Protein AF-C7MPD4-F1 (afdb_monomer)

Nearest PDB structures (foldseek):
  2yy6-assembly2_B  TM=8.654E-01  e=3.516E-14  Aquifex aeolicus VF5
  7ocu-assembly1_B  TM=8.654E-01  e=4.674E-14  Acinetobacter baumannii ATCC 19606 = CIP 70.34 = JCM 6841
  7ocp-assembly1_B  TM=8.510E-01  e=2.498E-14  Acinetobacter baumannii ATCC 19606 = CIP 70.34 = JCM 6841
  7ocn-assembly1_B  TM=8.737E-01  e=7.806E-14  Acinetobacter baumannii ATCC 19606 = CIP 70.34 = JCM 6841
  7oct-assembly1_B  TM=8.672E-01  e=7.373E-14  Acinetobacter baumannii ATCC 19606 = CIP 70.34 = JCM 6841

Radius of gyration: 26.6 Å; Cα contacts (8 Å, |Δi|>4): 431; chains: 1; bounding box: 71×74×89 Å

Sequence (296 aa):
MNSSANEVASLRQSSSLQGILFDLDGTLLDTYDLLQQSFRRATREVLGYVAPMEHFNRTIGRPLDEQMLGYGDEETARALSAAYRSYDHQMRANALKTFDGMEETLEELKCDGWRLGVVTSKRHESAQFCLDLFDMMRFFECLIGADDVVRPKPDPNPIEVGSHLLGLESTQCLYVGDSPYDMQAAAASGARGIAVAWGQHPIETLCEQHPVACCATPADLPRLARSLRDKTFNKNGSTQSAVHMDSAFTAVYNSTA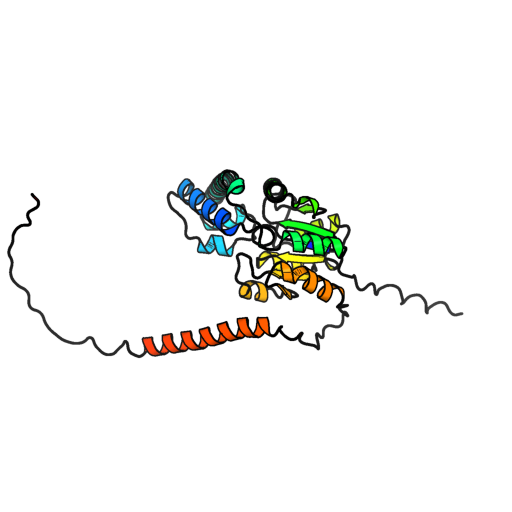SSQAACQTNIRMSNEAGTENSNQAHVKDSTQCDVKAPIR

Mean predicted aligned error: 12.62 Å

Foldseek 3Di:
DPDDPPPPPPPPPLQFAAAEEEEDDQTFKPCPVLQQVLQQQLCCVLVVGRDDCPLVLQCPQAAQLVSLCVPDHSVSSVSSSVSSVVSSVVCLLPRMDGFPCQVVLLVLCVVVNHAYEYQGQAAQVSRVVNCVSVVNCVSHQYYHYNVNDPDHFLALVSLQVRQVSVVHQLCSYEYEYAHCRSLSNSVNSNHQYEHECRGRDHVVSNVVSPGPYYHDGSVCVSVVSVVSSPPSDDPDPDPPDDDPDDVVRCCVVVVVVVVVVVVVVVVVVVVVVPPDDDDDDDDDDDDDDDDDDDDD

Organism: Cryptobacterium curtum (strain ATCC 700683 / DSM 15641 / CCUG 43107 / 12-3) (NCBI:txid469378)

pLDDT: mean 80.24, std 26.93, range [26.02, 98.94]

InterPro domains:
  IPR006439 HAD hydrolase, subfamily IA [PR00413] (17-28)
  IPR006439 HAD hydrolase, subfamily IA [PR00413] (109-122)
  IPR006439 HAD hydrolase, subfamily IA [PR00413] (140-156)
  IPR006439 HAD hydrolase, subfamily IA [TIGR01509] (67-195)
  IPR006439 HAD hydrolase, subfamily IA [TIGR01549] (87-189)
  IPR023198 Phosphoglycolate phosphatase-like, domain 2 [G3DSA:1.10.150.240] (32-94)
  IPR023214 HAD superfamily [G3DSA:3.40.50.1000] (20-211)
  IPR036412 HAD-like superfamily [SSF56784] (15-224)
  IPR041492 Haloacid dehalogenase-like hydrolase [PF13419] (20-196)
  IPR050155 HAD-like hydrolase superfamily [PTHR43434] (13-224)

Structure (mmCIF, N/CA/C/O backbone):
data_AF-C7MPD4-F1
#
_entry.id   AF-C7MPD4-F1
#
loop_
_atom_site.group_PDB
_atom_site.id
_atom_site.type_symbol
_atom_site.label_atom_id
_atom_site.label_alt_id
_atom_site.label_comp_id
_atom_site.label_asym_id
_atom_site.label_entity_id
_atom_site.label_seq_id
_atom_site.pdbx_PDB_ins_code
_atom_site.Cartn_x
_atom_site.Cartn_y
_atom_site.Cartn_z
_atom_site.occupancy
_atom_site.B_iso_or_equiv
_atom_site.auth_seq_id
_atom_site.auth_comp_id
_atom_site.auth_asym_id
_atom_site.auth_atom_id
_atom_site.pdbx_PDB_model_num
ATOM 1 N N . MET A 1 1 ? -13.923 30.968 48.893 1.00 40.78 1 MET A N 1
ATOM 2 C CA . MET A 1 1 ? -12.972 31.171 47.781 1.00 40.78 1 MET A CA 1
ATOM 3 C C . MET A 1 1 ? -12.453 29.802 47.357 1.00 40.78 1 MET A C 1
ATOM 5 O O . MET A 1 1 ? -11.457 29.354 47.894 1.00 40.78 1 MET A O 1
ATOM 9 N N . ASN A 1 2 ? -13.175 29.105 46.475 1.00 35.22 2 ASN A N 1
ATOM 10 C CA . ASN A 1 2 ? -12.746 27.840 45.866 1.00 35.22 2 ASN A CA 1
ATOM 11 C C . ASN A 1 2 ? -12.761 28.068 44.352 1.00 35.22 2 ASN A C 1
ATOM 13 O O . ASN A 1 2 ? -13.821 28.007 43.740 1.00 35.22 2 ASN A O 1
ATOM 17 N N . SER A 1 3 ? -11.615 28.431 43.777 1.00 44.62 3 SER A N 1
ATOM 18 C CA . SER A 1 3 ? -11.483 28.773 42.351 1.00 44.62 3 SER A CA 1
ATOM 19 C C . SER A 1 3 ? -10.144 28.304 41.772 1.00 44.62 3 SER A C 1
ATOM 21 O O . SER A 1 3 ? -9.491 29.033 41.035 1.00 44.62 3 SER A O 1
ATOM 23 N N . SER A 1 4 ? -9.698 27.099 42.120 1.00 45.03 4 SER A N 1
ATOM 24 C CA . SER A 1 4 ? -8.492 26.523 41.499 1.00 45.03 4 SER A CA 1
ATOM 25 C C . SER A 1 4 ? -8.481 24.993 41.413 1.00 45.03 4 SER A C 1
ATOM 27 O O . SER A 1 4 ? -7.506 24.413 40.954 1.00 45.03 4 SER A O 1
ATOM 29 N N . ALA A 1 5 ? -9.575 24.315 41.779 1.00 39.94 5 ALA A N 1
ATOM 30 C CA . ALA A 1 5 ? -9.690 22.857 41.644 1.00 39.94 5 ALA A CA 1
ATOM 31 C C . ALA A 1 5 ? -10.264 22.400 40.284 1.00 39.94 5 ALA A C 1
ATOM 33 O O . ALA A 1 5 ? -10.367 21.202 40.045 1.00 39.94 5 ALA A O 1
ATOM 34 N N . ASN A 1 6 ? -10.622 23.332 39.391 1.00 40.38 6 ASN A N 1
ATOM 35 C CA . ASN A 1 6 ? -11.290 23.036 38.114 1.00 40.38 6 ASN A CA 1
ATOM 36 C C . ASN A 1 6 ? -10.386 23.137 36.871 1.00 40.38 6 ASN A C 1
ATOM 38 O O . ASN A 1 6 ? -10.888 23.046 35.757 1.00 40.38 6 ASN A O 1
ATOM 42 N N . GLU A 1 7 ? -9.069 23.287 37.035 1.00 38.84 7 GLU A N 1
ATOM 43 C CA . GLU A 1 7 ? -8.142 23.512 35.908 1.00 38.84 7 GLU A CA 1
ATOM 44 C C . GLU A 1 7 ? -7.225 22.314 35.588 1.00 38.84 7 GLU A C 1
ATOM 46 O O . GLU A 1 7 ? -6.335 22.415 34.753 1.00 38.84 7 GLU A O 1
ATOM 51 N N . VAL A 1 8 ? -7.450 21.145 36.206 1.00 40.81 8 VAL A N 1
ATOM 52 C CA . VAL A 1 8 ? -6.604 19.941 36.003 1.00 40.81 8 VAL A CA 1
ATOM 53 C C . VAL A 1 8 ? -7.396 18.728 35.481 1.00 40.81 8 VAL A C 1
ATOM 55 O O . VAL A 1 8 ? -6.910 17.601 35.488 1.00 40.81 8 VAL A O 1
ATOM 58 N N . ALA A 1 9 ? -8.618 18.932 34.981 1.00 38.38 9 ALA A N 1
ATOM 59 C CA . ALA A 1 9 ? -9.496 17.847 34.527 1.00 38.38 9 ALA A CA 1
ATOM 60 C C . ALA A 1 9 ? -9.719 17.777 32.998 1.00 38.38 9 ALA A C 1
ATOM 62 O O . ALA A 1 9 ? -10.629 17.073 32.570 1.00 38.38 9 ALA A O 1
ATOM 63 N N . SER A 1 10 ? -8.924 18.463 32.158 1.00 46.00 10 SER A N 1
ATOM 64 C CA . SER A 1 10 ? -9.232 18.590 30.714 1.00 46.00 10 SER A CA 1
ATOM 65 C C . SER A 1 10 ? -8.259 17.966 29.698 1.00 46.00 10 SER A C 1
ATOM 67 O O . SER A 1 10 ? -8.441 18.193 28.508 1.00 46.00 10 SER A O 1
ATOM 69 N N . LEU A 1 11 ? -7.276 17.133 30.069 1.00 42.12 11 LEU A N 1
ATOM 70 C CA . LEU A 1 11 ? -6.337 16.555 29.077 1.00 42.12 11 LEU A CA 1
ATOM 71 C C . LEU A 1 11 ? -6.043 15.061 29.273 1.00 42.12 11 LEU A C 1
ATOM 73 O O . LEU A 1 11 ? -4.895 14.620 29.276 1.00 42.12 11 LEU A O 1
ATOM 77 N N . ARG A 1 12 ? -7.093 14.250 29.414 1.00 42.66 12 ARG A N 1
ATOM 78 C CA . ARG A 1 12 ? -6.990 12.788 29.268 1.00 42.66 12 ARG A CA 1
ATOM 79 C C . ARG A 1 12 ? -8.068 12.247 28.339 1.00 42.66 12 ARG A C 1
ATOM 81 O O . ARG A 1 12 ? -8.814 11.347 28.705 1.00 42.66 12 ARG A O 1
ATOM 88 N N . GLN A 1 13 ? -8.133 12.770 27.117 1.00 44.66 13 GLN A N 1
ATOM 89 C CA . GLN A 1 13 ? -8.657 11.944 26.036 1.00 44.66 13 GLN A CA 1
ATOM 90 C C . GLN A 1 13 ? -7.561 10.936 25.692 1.00 44.66 13 GLN A C 1
ATOM 92 O O . GLN A 1 13 ? -6.595 11.252 25.003 1.00 44.66 13 GLN A O 1
ATOM 97 N N . SER A 1 14 ? -7.671 9.727 26.245 1.00 51.69 14 SER A N 1
ATOM 98 C CA . SER A 1 14 ? -7.090 8.555 25.592 1.00 51.69 14 SER A CA 1
ATOM 99 C C . SER A 1 14 ? -7.724 8.523 24.208 1.00 51.69 14 SER A C 1
ATOM 101 O O . SER A 1 14 ? -8.894 8.164 24.105 1.00 51.69 14 SER A O 1
ATOM 103 N N . SER A 1 15 ? -7.013 8.989 23.183 1.00 61.12 15 SER A N 1
ATOM 104 C CA . SER A 1 15 ? -7.520 9.003 21.818 1.00 61.12 15 SER A CA 1
ATOM 105 C C . SER A 1 15 ? -7.797 7.555 21.411 1.00 61.12 15 SER A C 1
ATOM 107 O O . SER A 1 15 ? -6.887 6.747 21.210 1.00 61.12 15 SER A O 1
ATOM 109 N N . SER A 1 16 ? -9.078 7.179 21.431 1.00 87.12 16 SER A N 1
ATOM 110 C CA . SER A 1 16 ? -9.516 5.847 21.034 1.00 87.12 16 SER A CA 1
ATOM 111 C C . SER A 1 16 ? -9.174 5.654 19.565 1.00 87.12 16 SER A C 1
ATOM 113 O O . SER A 1 16 ? -9.368 6.573 18.769 1.00 87.12 16 SER A O 1
ATOM 115 N N . LEU A 1 17 ? -8.691 4.469 19.203 1.00 96.06 17 LEU A N 1
ATOM 116 C CA . LEU A 1 17 ? -8.494 4.125 17.801 1.00 96.06 17 LEU A CA 1
ATOM 117 C C . LEU A 1 17 ? -9.844 4.140 17.071 1.00 96.06 17 LEU A C 1
ATOM 119 O O . LEU A 1 17 ? -10.818 3.570 17.563 1.00 96.06 17 LEU A O 1
ATOM 123 N N . GLN A 1 18 ? -9.892 4.811 15.924 1.00 97.50 18 GLN A N 1
ATOM 124 C CA . GLN A 1 18 ? -11.111 5.041 15.137 1.00 97.50 18 GLN A CA 1
ATOM 125 C C . GLN A 1 18 ? -10.905 4.807 13.638 1.00 97.50 18 GLN A C 1
ATOM 127 O O . GLN A 1 18 ? -11.873 4.527 12.930 1.00 97.50 18 GLN A O 1
ATOM 132 N N . GLY A 1 19 ? -9.663 4.914 13.158 1.00 98.38 19 GLY A N 1
ATOM 133 C CA . GLY A 1 19 ? -9.315 4.749 11.751 1.00 98.38 19 GLY A CA 1
ATOM 134 C C . GLY A 1 19 ? -8.405 3.553 11.503 1.00 98.38 19 GLY A C 1
ATOM 135 O O . GLY A 1 19 ? -7.613 3.176 12.371 1.00 98.38 19 GLY A O 1
ATOM 136 N N . ILE A 1 20 ? -8.498 2.982 10.306 1.00 98.81 20 ILE A N 1
ATOM 137 C CA . ILE A 1 20 ? -7.522 2.031 9.777 1.00 98.81 20 ILE A CA 1
ATOM 138 C C . ILE A 1 20 ? -7.120 2.494 8.382 1.00 98.81 20 ILE A C 1
ATOM 140 O O . ILE A 1 20 ? -7.956 2.631 7.490 1.00 98.81 20 ILE A O 1
ATOM 144 N N . LEU A 1 21 ? -5.828 2.739 8.209 1.00 98.94 21 LEU A N 1
ATOM 145 C CA . LEU A 1 21 ? -5.221 3.008 6.916 1.00 98.94 21 LEU A CA 1
ATOM 146 C C . LEU A 1 21 ? -4.510 1.745 6.436 1.00 98.94 21 LEU A C 1
ATOM 148 O O . LEU A 1 21 ? -3.815 1.094 7.216 1.00 98.94 21 LEU A O 1
ATOM 152 N N . PHE A 1 22 ? -4.684 1.408 5.167 1.00 98.88 22 PHE A N 1
ATOM 153 C CA . PHE A 1 22 ? -4.119 0.210 4.554 1.00 98.88 22 PHE A CA 1
ATOM 154 C C . PHE A 1 22 ? -3.108 0.578 3.476 1.00 98.88 22 PHE A C 1
ATOM 156 O O . PHE A 1 22 ? -3.356 1.488 2.684 1.00 98.88 22 PHE A O 1
ATOM 163 N N . ASP A 1 23 ? -2.005 -0.161 3.392 1.00 98.62 23 ASP A N 1
ATOM 164 C CA . ASP A 1 23 ? -1.299 -0.291 2.119 1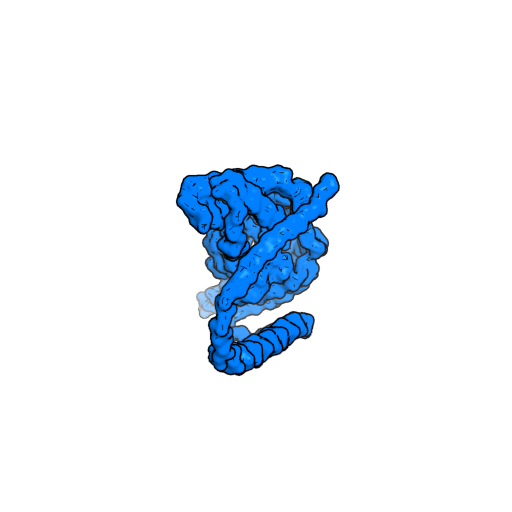.00 98.62 23 ASP A CA 1
ATOM 165 C C . ASP A 1 23 ? -2.127 -1.116 1.107 1.00 98.62 23 ASP A C 1
ATOM 167 O O . ASP A 1 23 ? -3.142 -1.722 1.450 1.00 98.62 23 ASP A O 1
ATOM 171 N N . LEU A 1 24 ? -1.719 -1.113 -0.164 1.00 98.00 24 LEU A N 1
ATOM 172 C CA . LEU A 1 24 ? -2.414 -1.785 -1.257 1.00 98.00 24 LEU A CA 1
ATOM 173 C C . LEU A 1 24 ? -1.712 -3.076 -1.708 1.00 98.00 24 LEU A C 1
ATOM 175 O O . LEU A 1 24 ? -2.294 -4.157 -1.606 1.00 98.00 24 LEU A O 1
ATOM 179 N N . ASP A 1 25 ? -0.498 -2.951 -2.250 1.00 96.88 25 ASP A N 1
ATOM 180 C CA . ASP A 1 25 ? 0.215 -3.994 -2.998 1.00 96.88 25 ASP A CA 1
ATOM 181 C C . ASP A 1 25 ? 0.900 -4.976 -2.028 1.00 96.88 25 ASP A C 1
ATOM 183 O O . ASP A 1 25 ? 1.970 -4.679 -1.516 1.00 96.88 25 ASP A O 1
ATOM 187 N N . GLY A 1 26 ? 0.333 -6.169 -1.824 1.00 96.44 26 GLY A N 1
ATOM 188 C CA . GLY A 1 26 ? 0.800 -7.133 -0.813 1.00 96.44 26 GLY A CA 1
ATOM 189 C C . GLY A 1 26 ? 0.030 -7.063 0.510 1.00 96.44 26 GLY A C 1
ATOM 190 O O . GLY A 1 26 ? 0.213 -7.914 1.375 1.00 96.44 26 GLY A O 1
ATOM 191 N N . THR A 1 27 ? -0.896 -6.108 0.638 1.00 98.06 27 THR A N 1
ATOM 192 C CA . THR A 1 27 ? -1.745 -5.946 1.826 1.00 98.06 27 THR A CA 1
ATOM 193 C C . THR A 1 27 ? -3.217 -6.202 1.514 1.00 98.06 27 THR A C 1
ATOM 195 O O . THR A 1 27 ? -3.788 -7.151 2.048 1.00 98.06 27 THR A O 1
ATOM 198 N N . LEU A 1 28 ? -3.827 -5.395 0.640 1.00 98.12 28 LEU A N 1
ATOM 199 C CA . LEU A 1 28 ? -5.219 -5.564 0.197 1.00 98.12 28 LEU A CA 1
ATOM 200 C C . LEU A 1 28 ? -5.312 -6.465 -1.039 1.00 98.12 28 LEU A C 1
ATOM 202 O O . LEU A 1 28 ? -6.222 -7.287 -1.146 1.00 98.12 28 LEU A O 1
ATOM 206 N N . LEU A 1 29 ? -4.362 -6.310 -1.963 1.00 97.19 29 LEU A N 1
ATOM 207 C CA . LEU A 1 29 ? -4.308 -7.039 -3.225 1.00 97.19 29 LEU A CA 1
ATOM 208 C C . LEU A 1 29 ? -3.051 -7.905 -3.288 1.00 97.19 29 LEU A C 1
ATOM 210 O O . LEU A 1 29 ? -1.950 -7.429 -3.000 1.00 97.19 29 LEU A O 1
ATOM 214 N N . ASP A 1 30 ? -3.205 -9.152 -3.727 1.00 95.62 30 ASP A N 1
ATOM 215 C CA . ASP A 1 30 ? -2.077 -10.007 -4.082 1.00 95.62 30 ASP A CA 1
ATOM 216 C C . ASP A 1 30 ? -1.570 -9.593 -5.464 1.00 95.62 30 ASP A C 1
ATOM 218 O O . ASP A 1 30 ? -2.144 -9.924 -6.510 1.00 95.62 30 ASP A O 1
ATOM 222 N N . THR A 1 31 ? -0.503 -8.795 -5.457 1.00 94.69 31 THR A N 1
ATOM 223 C CA . THR A 1 31 ? 0.100 -8.245 -6.674 1.00 94.69 31 THR A CA 1
ATOM 224 C C . THR A 1 31 ? 1.468 -8.839 -6.980 1.00 94.69 31 THR A C 1
ATOM 226 O O . THR A 1 31 ? 2.075 -8.475 -7.987 1.00 94.69 31 THR A O 1
ATOM 229 N N . TYR A 1 32 ? 1.937 -9.810 -6.190 1.00 91.62 32 TYR A N 1
ATOM 230 C CA . TYR A 1 32 ? 3.305 -10.326 -6.258 1.00 91.62 32 TYR A CA 1
ATOM 231 C C . TYR A 1 32 ? 3.703 -10.771 -7.674 1.00 91.62 32 TYR A C 1
ATOM 233 O O . TYR A 1 32 ? 4.689 -10.289 -8.242 1.00 91.62 32 TYR A O 1
ATOM 241 N N . ASP A 1 33 ? 2.897 -11.632 -8.299 1.00 92.38 33 ASP A N 1
ATOM 242 C CA . ASP A 1 33 ? 3.170 -12.135 -9.648 1.00 92.38 33 ASP A CA 1
ATOM 243 C C . ASP A 1 33 ? 3.144 -11.025 -10.709 1.00 92.38 33 ASP A C 1
ATOM 245 O O . ASP A 1 33 ? 3.975 -11.020 -11.625 1.00 92.38 33 ASP A O 1
ATOM 249 N N . LEU A 1 34 ? 2.228 -10.059 -10.582 1.00 94.94 34 LEU A N 1
ATOM 250 C CA . LEU A 1 34 ? 2.128 -8.912 -11.486 1.00 94.94 34 LEU A CA 1
ATOM 251 C C . LEU A 1 34 ? 3.392 -8.048 -11.416 1.00 94.94 34 LEU A C 1
ATOM 253 O O . LEU A 1 34 ? 3.967 -7.718 -12.461 1.00 94.94 34 LEU A O 1
ATOM 257 N N . LEU A 1 35 ? 3.846 -7.710 -10.204 1.00 94.69 35 LEU A N 1
ATOM 258 C CA . LEU A 1 35 ? 5.026 -6.869 -10.007 1.00 94.69 35 LEU A CA 1
ATOM 259 C C . LEU A 1 35 ? 6.272 -7.553 -10.587 1.00 94.69 35 LEU A C 1
ATOM 261 O O . LEU A 1 35 ? 7.038 -6.937 -11.334 1.00 94.69 35 LEU A O 1
ATOM 265 N N . GLN A 1 36 ? 6.440 -8.848 -10.307 1.00 94.69 36 GLN A N 1
ATOM 266 C CA . GLN A 1 36 ? 7.558 -9.640 -10.809 1.00 94.69 36 GLN A CA 1
ATOM 267 C C . GLN A 1 36 ? 7.569 -9.751 -12.337 1.00 94.69 36 GLN A C 1
ATOM 269 O O . GLN A 1 36 ? 8.619 -9.594 -12.969 1.00 94.69 36 GLN A O 1
ATOM 274 N N . GLN A 1 37 ? 6.421 -10.029 -12.959 1.00 96.69 37 GLN A N 1
ATOM 275 C CA . GLN A 1 37 ? 6.336 -10.140 -14.415 1.00 96.69 37 GLN A CA 1
ATOM 276 C C . GLN A 1 37 ? 6.607 -8.800 -15.100 1.00 96.69 37 GLN A C 1
ATOM 278 O O . GLN A 1 37 ? 7.345 -8.766 -16.089 1.00 96.69 37 GLN A O 1
ATOM 283 N N . SER A 1 38 ? 6.074 -7.706 -14.555 1.00 97.38 38 SER A N 1
ATOM 284 C CA . SER A 1 38 ? 6.289 -6.354 -15.082 1.00 97.38 38 SER A CA 1
ATOM 285 C C . SER A 1 38 ? 7.768 -5.978 -15.024 1.00 97.38 38 SER A C 1
ATOM 287 O O . SER A 1 38 ? 8.336 -5.539 -16.025 1.00 97.38 38 SER A O 1
ATOM 289 N N . PHE A 1 39 ? 8.436 -6.274 -13.905 1.00 97.94 39 PHE A N 1
ATOM 290 C CA . PHE A 1 39 ? 9.874 -6.065 -13.741 1.00 97.94 39 PHE A CA 1
ATOM 291 C C . PHE A 1 39 ? 10.715 -6.881 -14.732 1.00 97.94 39 PHE A C 1
ATOM 293 O O . PHE A 1 39 ? 11.597 -6.342 -15.405 1.00 97.94 39 PHE A O 1
ATOM 300 N N . ARG A 1 40 ? 10.428 -8.181 -14.885 1.00 98.06 40 ARG A N 1
ATOM 301 C CA . ARG A 1 40 ? 11.164 -9.056 -15.819 1.00 98.06 40 ARG A CA 1
ATOM 302 C C . ARG A 1 40 ? 11.014 -8.620 -17.276 1.00 98.06 40 ARG A C 1
ATOM 304 O O . ARG A 1 40 ? 11.939 -8.809 -18.064 1.00 98.06 40 ARG A O 1
ATOM 311 N N . ARG A 1 41 ? 9.849 -8.094 -17.665 1.00 98.44 41 ARG A N 1
ATOM 312 C CA . ARG A 1 41 ? 9.619 -7.582 -19.025 1.00 98.44 41 ARG A CA 1
ATOM 313 C C . ARG A 1 41 ? 10.314 -6.239 -19.237 1.00 98.44 41 ARG A C 1
ATOM 315 O O . ARG A 1 41 ? 11.040 -6.106 -20.216 1.00 98.44 41 ARG A O 1
ATOM 322 N N . ALA A 1 42 ? 10.185 -5.314 -18.286 1.00 98.44 42 ALA A N 1
ATOM 323 C CA . ALA A 1 42 ? 10.823 -4.001 -18.345 1.00 98.44 42 ALA A CA 1
ATOM 324 C C . ALA A 1 42 ? 12.352 -4.093 -18.422 1.00 98.44 42 ALA A C 1
ATOM 326 O O . ALA A 1 42 ? 12.967 -3.472 -19.282 1.00 98.44 42 ALA A O 1
ATOM 327 N N . THR A 1 43 ? 12.970 -4.915 -17.572 1.00 98.44 43 THR A N 1
ATOM 328 C CA . THR A 1 43 ? 14.430 -5.100 -17.581 1.00 98.44 43 THR A CA 1
ATOM 329 C C . THR A 1 43 ? 14.914 -5.735 -18.876 1.00 98.44 43 THR A C 1
ATOM 331 O O . THR A 1 43 ? 15.864 -5.238 -19.474 1.00 98.44 43 THR A O 1
ATOM 334 N N . ARG A 1 44 ? 14.220 -6.765 -19.377 1.00 98.50 44 ARG A N 1
ATOM 335 C CA . ARG A 1 44 ? 14.561 -7.374 -20.669 1.00 98.50 44 ARG A CA 1
ATOM 336 C C . ARG A 1 44 ? 14.487 -6.369 -21.817 1.00 98.50 44 ARG A C 1
ATOM 338 O O . ARG A 1 44 ? 15.346 -6.412 -22.688 1.00 98.50 44 ARG A O 1
ATOM 345 N N . GLU A 1 45 ? 13.481 -5.501 -21.822 1.00 98.38 45 GLU A N 1
ATOM 346 C CA . GLU A 1 45 ? 13.302 -4.482 -22.858 1.00 98.38 45 GLU A CA 1
ATOM 347 C C . GLU A 1 45 ? 14.370 -3.386 -22.788 1.00 98.38 45 GLU A C 1
ATOM 349 O O . GLU A 1 45 ? 15.006 -3.089 -23.794 1.00 98.38 45 GLU A O 1
ATOM 354 N N . VAL A 1 46 ? 14.584 -2.806 -21.607 1.00 98.44 46 VAL A N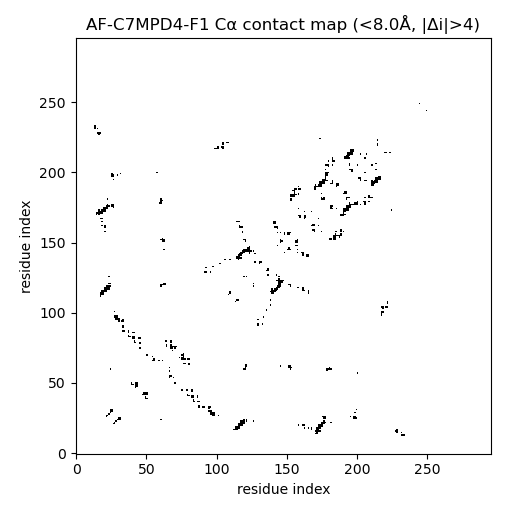 1
ATOM 355 C CA . VAL A 1 46 ? 15.429 -1.613 -21.444 1.00 98.44 46 VAL A CA 1
ATOM 356 C C . VAL A 1 46 ? 16.911 -1.969 -21.324 1.00 98.44 46 VAL A C 1
ATOM 358 O O . VAL A 1 46 ? 17.758 -1.267 -21.867 1.00 98.44 46 VAL A O 1
ATOM 361 N N . LEU A 1 47 ? 17.240 -3.062 -20.631 1.00 98.06 47 LEU A N 1
ATOM 362 C CA . LEU A 1 47 ? 18.624 -3.478 -20.363 1.00 98.06 47 LEU A CA 1
ATOM 363 C C . LEU A 1 47 ? 19.112 -4.573 -21.322 1.00 98.06 47 LEU A C 1
ATOM 365 O O . LEU A 1 47 ? 20.301 -4.881 -21.348 1.00 98.06 47 LEU A O 1
ATOM 369 N N . GLY A 1 48 ? 18.208 -5.207 -22.076 1.00 98.31 48 GLY A N 1
ATOM 370 C CA . GLY A 1 48 ? 18.518 -6.345 -22.949 1.00 98.31 48 GLY A CA 1
ATOM 371 C C . GLY A 1 48 ? 18.623 -7.698 -22.229 1.00 98.31 48 GLY A C 1
ATOM 372 O O . GLY A 1 48 ? 18.867 -8.719 -22.871 1.00 98.31 48 GLY A O 1
ATOM 373 N N . TYR A 1 49 ? 18.427 -7.743 -20.908 1.00 98.00 49 TYR A N 1
ATOM 374 C CA . TYR A 1 49 ? 18.446 -8.965 -20.096 1.00 98.00 49 TYR A CA 1
ATOM 375 C C . TYR A 1 49 ? 17.515 -8.839 -18.882 1.00 98.00 49 TYR A C 1
ATOM 377 O O . TYR A 1 49 ? 17.105 -7.747 -18.507 1.00 98.00 49 TYR A O 1
ATOM 385 N N . VAL A 1 50 ? 17.168 -9.962 -18.247 1.00 98.00 50 VAL A N 1
ATOM 386 C CA . VAL A 1 50 ? 16.386 -9.935 -16.999 1.00 98.00 50 VAL A CA 1
ATOM 387 C C . VAL A 1 50 ? 17.321 -9.654 -15.831 1.00 98.00 50 VAL A C 1
ATOM 389 O O . VAL A 1 50 ? 18.173 -10.487 -15.523 1.00 98.00 50 VAL A O 1
ATOM 392 N N . ALA A 1 51 ? 17.161 -8.500 -15.184 1.00 97.56 51 ALA A N 1
ATOM 393 C CA . ALA A 1 51 ? 18.005 -8.135 -14.052 1.00 97.56 51 ALA A CA 1
ATOM 394 C C . ALA A 1 51 ? 17.738 -9.028 -12.822 1.00 97.56 51 ALA A C 1
ATOM 396 O O . ALA A 1 51 ? 16.615 -9.520 -12.649 1.00 97.56 51 ALA A O 1
ATOM 397 N N . PRO A 1 52 ? 18.739 -9.231 -11.944 1.00 96.19 52 PRO A N 1
ATOM 398 C CA . PRO A 1 52 ? 18.540 -9.923 -10.675 1.00 96.19 52 PRO A CA 1
ATOM 399 C C . PRO A 1 52 ? 17.454 -9.245 -9.834 1.00 96.19 52 PRO A C 1
ATOM 401 O O . PRO A 1 52 ? 17.466 -8.032 -9.654 1.00 96.19 52 PRO A O 1
ATOM 404 N N . MET A 1 53 ? 16.526 -10.030 -9.288 1.00 93.88 53 MET A N 1
ATOM 405 C CA . MET A 1 53 ? 15.353 -9.501 -8.576 1.00 93.88 53 MET A CA 1
ATOM 406 C C . MET A 1 53 ? 15.629 -9.144 -7.115 1.00 93.88 53 MET A C 1
ATOM 408 O O . MET A 1 53 ? 14.765 -8.591 -6.449 1.00 93.88 53 MET A O 1
ATOM 412 N N . GLU A 1 54 ? 16.814 -9.461 -6.600 1.00 93.44 54 GLU A N 1
ATOM 413 C CA . GLU A 1 54 ? 17.147 -9.320 -5.181 1.00 93.44 54 GLU A CA 1
ATOM 414 C C . GLU A 1 54 ? 16.971 -7.877 -4.679 1.00 93.44 54 GLU A C 1
ATOM 416 O O . GLU A 1 54 ? 16.344 -7.645 -3.647 1.00 93.44 54 GLU A O 1
ATOM 421 N N . HIS A 1 55 ? 17.463 -6.892 -5.439 1.00 93.50 55 HIS A N 1
ATOM 422 C CA . HIS A 1 55 ? 17.265 -5.475 -5.120 1.00 93.50 55 HIS A CA 1
ATOM 423 C C . HIS A 1 55 ? 15.803 -5.046 -5.281 1.00 93.50 55 HIS A C 1
ATOM 425 O O . HIS A 1 55 ? 15.289 -4.318 -4.436 1.00 93.50 55 HIS A O 1
ATOM 431 N N . PHE A 1 56 ? 15.122 -5.524 -6.326 1.00 95.25 56 PHE A N 1
ATOM 432 C CA . PHE A 1 56 ? 13.718 -5.200 -6.585 1.00 95.25 56 PHE A CA 1
ATOM 433 C C . PHE A 1 56 ? 12.865 -5.668 -5.409 1.00 95.25 56 PHE A C 1
ATOM 435 O O . PHE A 1 56 ? 12.274 -4.839 -4.734 1.00 95.25 56 PHE A O 1
ATOM 442 N N . ASN A 1 57 ? 12.933 -6.955 -5.064 1.00 93.44 57 ASN A N 1
ATOM 443 C CA . ASN A 1 57 ? 12.173 -7.556 -3.970 1.00 93.44 57 ASN A CA 1
ATOM 444 C C . ASN A 1 57 ? 12.408 -6.840 -2.631 1.00 93.44 57 ASN A C 1
ATOM 446 O O . ASN A 1 57 ? 11.455 -6.561 -1.914 1.00 93.44 57 ASN A O 1
ATOM 450 N N . ARG A 1 58 ? 13.658 -6.475 -2.310 1.00 92.50 58 ARG A N 1
ATOM 451 C CA . ARG A 1 58 ? 13.969 -5.728 -1.077 1.00 92.50 58 ARG A CA 1
ATOM 452 C C . ARG A 1 58 ? 13.395 -4.316 -1.037 1.00 92.50 58 ARG A C 1
ATOM 454 O O . ARG A 1 58 ? 13.222 -3.779 0.049 1.00 92.50 58 ARG A O 1
ATOM 461 N N . THR A 1 59 ? 13.174 -3.697 -2.192 1.00 92.88 59 THR A N 1
ATOM 462 C CA . THR A 1 59 ? 12.739 -2.297 -2.288 1.00 92.88 59 THR A CA 1
ATOM 463 C C . THR A 1 59 ? 11.253 -2.142 -2.609 1.00 92.88 59 THR A C 1
ATOM 465 O O . THR A 1 59 ? 10.758 -1.014 -2.631 1.00 92.88 59 THR A O 1
ATOM 468 N N . ILE A 1 60 ? 10.517 -3.247 -2.782 1.00 92.12 60 ILE A N 1
ATOM 469 C CA . ILE A 1 60 ? 9.052 -3.236 -2.867 1.00 92.12 60 ILE A CA 1
ATOM 470 C C . ILE A 1 60 ? 8.470 -2.585 -1.604 1.00 92.12 60 ILE A C 1
ATOM 472 O O . ILE A 1 60 ? 8.906 -2.866 -0.488 1.00 92.12 60 ILE A O 1
ATOM 476 N N . GLY A 1 61 ? 7.509 -1.683 -1.801 1.00 87.44 61 GLY A N 1
ATOM 477 C CA . GLY A 1 61 ? 6.965 -0.793 -0.770 1.00 87.44 61 GLY A CA 1
ATOM 478 C C . GLY A 1 61 ? 7.479 0.649 -0.879 1.00 87.44 61 GLY A C 1
ATOM 479 O O . GLY A 1 61 ? 6.825 1.568 -0.390 1.00 87.44 61 GLY A O 1
ATOM 480 N N . ARG A 1 62 ? 8.583 0.896 -1.601 1.00 92.94 62 ARG A N 1
ATOM 481 C CA . ARG A 1 62 ? 9.010 2.250 -2.018 1.00 92.94 62 ARG A CA 1
ATOM 482 C C . ARG A 1 62 ? 8.370 2.669 -3.344 1.00 92.94 62 ARG A C 1
ATOM 484 O O . ARG A 1 62 ? 7.925 1.801 -4.097 1.00 92.94 62 ARG A O 1
ATOM 491 N N . PRO A 1 63 ? 8.366 3.964 -3.701 1.00 92.88 63 PRO A N 1
ATOM 492 C CA . PRO A 1 63 ? 7.987 4.399 -5.042 1.00 92.88 63 PRO A CA 1
ATOM 493 C C . PRO A 1 63 ? 8.814 3.703 -6.125 1.00 92.88 63 PRO A C 1
ATOM 495 O O . PRO A 1 63 ? 10.033 3.585 -6.011 1.00 92.88 63 PRO A O 1
ATOM 498 N N . LEU A 1 64 ? 8.157 3.285 -7.208 1.00 94.81 64 LEU A N 1
ATOM 499 C CA . LEU A 1 64 ? 8.790 2.535 -8.300 1.00 94.81 64 LEU A CA 1
ATOM 500 C C . LEU A 1 64 ? 10.049 3.220 -8.852 1.00 94.81 64 LEU A C 1
ATOM 502 O O . LEU A 1 64 ? 11.053 2.556 -9.094 1.00 94.81 64 LEU A O 1
ATOM 506 N N . ASP A 1 65 ? 10.002 4.543 -9.028 1.00 92.75 65 ASP A N 1
ATOM 507 C CA . ASP A 1 65 ? 11.123 5.306 -9.583 1.00 92.75 65 ASP A CA 1
ATOM 508 C C . ASP A 1 65 ? 12.369 5.210 -8.687 1.00 92.75 65 ASP A C 1
ATOM 510 O O . ASP A 1 65 ? 13.478 5.080 -9.196 1.00 92.75 65 ASP A O 1
ATOM 514 N N . GLU A 1 66 ? 12.194 5.157 -7.363 1.00 92.25 66 GLU A N 1
ATOM 515 C CA . GLU A 1 66 ? 13.295 4.954 -6.416 1.00 92.25 66 GLU A CA 1
ATOM 516 C C . GLU A 1 66 ? 13.841 3.522 -6.449 1.00 92.25 66 GLU A C 1
ATOM 518 O O . GLU A 1 66 ? 15.042 3.314 -6.272 1.00 92.25 66 GLU A O 1
ATOM 523 N N . GLN A 1 67 ? 12.980 2.528 -6.687 1.00 94.75 67 GLN A N 1
ATOM 524 C CA . GLN A 1 67 ? 13.406 1.133 -6.832 1.00 94.75 67 GLN A CA 1
ATOM 525 C C . GLN A 1 67 ? 14.301 0.961 -8.070 1.00 94.75 67 GLN A C 1
ATOM 527 O O . GLN A 1 67 ? 15.335 0.288 -7.999 1.00 94.75 67 GLN A O 1
ATOM 532 N N . MET A 1 68 ? 13.931 1.599 -9.191 1.00 97.38 68 MET A N 1
ATOM 533 C CA . MET A 1 68 ? 14.622 1.451 -10.480 1.00 97.38 68 MET A CA 1
ATOM 534 C C . MET A 1 68 ? 16.017 2.084 -10.519 1.00 97.38 68 MET A C 1
ATOM 536 O O . MET A 1 68 ? 16.851 1.644 -11.311 1.00 97.38 68 MET A O 1
ATOM 540 N N . LEU A 1 69 ? 16.320 3.028 -9.621 1.00 95.12 69 LEU A N 1
ATOM 541 C CA . LEU A 1 69 ? 17.666 3.602 -9.467 1.00 95.12 69 LEU A CA 1
ATOM 542 C C . LEU A 1 69 ? 18.735 2.561 -9.094 1.00 95.12 69 LEU A C 1
ATOM 544 O O . LEU A 1 69 ? 19.921 2.802 -9.287 1.00 95.12 69 LEU A O 1
ATOM 548 N N . GLY A 1 70 ? 18.348 1.385 -8.588 1.00 94.81 70 GLY A N 1
ATOM 549 C CA . GLY A 1 70 ? 19.297 0.299 -8.314 1.00 94.81 70 GLY A CA 1
ATOM 550 C C . GLY A 1 70 ? 19.839 -0.419 -9.555 1.00 94.81 70 GLY A C 1
ATOM 551 O O . GLY A 1 70 ? 20.706 -1.277 -9.412 1.00 94.81 70 GLY A O 1
ATOM 552 N N . TYR A 1 71 ? 19.335 -0.103 -10.754 1.00 96.31 71 TYR A N 1
ATOM 553 C CA . TYR A 1 71 ? 19.654 -0.822 -11.995 1.00 96.31 71 TYR A CA 1
ATOM 554 C C . TYR A 1 71 ? 20.328 0.039 -13.069 1.00 96.31 71 TYR A C 1
ATOM 556 O O . TYR A 1 71 ? 20.588 -0.454 -14.166 1.00 96.31 71 TYR A O 1
ATOM 564 N N . GLY A 1 72 ? 20.621 1.305 -12.774 1.00 94.44 72 GLY A N 1
ATOM 565 C CA . GLY A 1 72 ? 21.275 2.214 -13.707 1.00 94.44 72 GLY A CA 1
ATOM 566 C C . GLY A 1 72 ? 21.242 3.662 -13.232 1.00 94.44 72 GLY A C 1
ATOM 567 O O . GLY A 1 72 ? 20.903 3.947 -12.087 1.00 94.44 72 GLY A O 1
ATOM 568 N N . ASP A 1 73 ? 21.605 4.574 -14.128 1.00 96.19 73 ASP A N 1
ATOM 569 C CA . ASP A 1 73 ? 21.473 6.012 -13.900 1.00 96.19 73 ASP A CA 1
ATOM 570 C C . ASP A 1 73 ? 20.004 6.477 -13.940 1.00 96.19 73 ASP A C 1
ATOM 572 O O . ASP A 1 73 ? 19.079 5.699 -14.183 1.00 96.19 73 ASP A O 1
ATOM 576 N N . GLU A 1 74 ? 19.769 7.769 -13.701 1.00 95.50 74 GLU A N 1
ATOM 577 C CA . GLU A 1 74 ? 18.419 8.347 -13.695 1.00 95.50 74 GLU A CA 1
ATOM 578 C C . GLU A 1 74 ? 17.683 8.175 -15.031 1.00 95.50 74 GLU A C 1
ATOM 580 O O . GLU A 1 74 ? 16.456 8.055 -15.055 1.00 95.50 74 GLU A O 1
ATOM 585 N N . GLU A 1 75 ? 18.406 8.169 -16.155 1.00 97.12 75 GLU A N 1
ATOM 586 C CA . GLU A 1 75 ? 17.811 7.942 -17.470 1.00 97.12 75 GLU A CA 1
ATOM 587 C C . GLU A 1 75 ? 17.332 6.502 -17.628 1.00 97.12 75 GLU A C 1
ATOM 589 O O . GLU A 1 75 ? 16.174 6.272 -17.994 1.00 97.12 75 GLU A O 1
ATOM 594 N N . THR A 1 76 ? 18.181 5.550 -17.254 1.00 97.56 76 THR A N 1
ATOM 595 C CA . THR A 1 76 ? 17.868 4.122 -17.248 1.00 97.56 76 THR A CA 1
ATOM 596 C C . THR A 1 76 ? 16.713 3.818 -16.299 1.00 97.56 76 THR A C 1
ATOM 598 O O . THR A 1 76 ? 15.766 3.129 -16.680 1.00 97.56 76 THR A O 1
ATOM 601 N N . ALA A 1 77 ? 16.734 4.371 -15.084 1.00 97.38 77 ALA A N 1
ATOM 602 C CA . ALA A 1 77 ? 15.677 4.184 -14.096 1.00 97.38 77 ALA A CA 1
ATOM 603 C C . ALA A 1 77 ? 14.324 4.704 -14.603 1.00 97.38 77 ALA A C 1
ATOM 605 O O . ALA A 1 77 ? 13.305 4.025 -14.473 1.00 97.38 77 ALA A O 1
ATOM 606 N N . ARG A 1 78 ? 14.308 5.871 -15.258 1.00 97.31 78 ARG A N 1
ATOM 607 C CA . ARG A 1 78 ? 13.093 6.437 -15.860 1.00 97.31 78 ARG A CA 1
ATOM 608 C C . ARG A 1 78 ? 12.550 5.562 -16.989 1.00 97.31 78 ARG A C 1
ATOM 610 O O . ARG A 1 78 ? 11.338 5.351 -17.056 1.00 97.31 78 ARG A O 1
ATOM 617 N N . ALA A 1 79 ? 13.426 5.047 -17.855 1.00 98.19 79 ALA A N 1
ATOM 618 C CA . ALA A 1 79 ? 13.046 4.131 -18.930 1.00 98.19 79 ALA A CA 1
ATOM 619 C C . ALA A 1 79 ? 12.487 2.811 -18.372 1.00 98.19 79 ALA A C 1
ATOM 621 O O . ALA A 1 79 ? 11.422 2.364 -18.801 1.00 98.19 79 ALA A O 1
ATOM 622 N N . LEU A 1 80 ? 13.142 2.237 -17.357 1.00 98.44 80 LEU A N 1
ATOM 623 C CA . LEU A 1 80 ? 12.674 1.048 -16.641 1.00 98.44 80 LEU A CA 1
ATOM 624 C C . LEU A 1 80 ? 11.299 1.267 -16.014 1.00 98.44 80 LEU A C 1
ATOM 626 O O . LEU A 1 80 ? 10.402 0.452 -16.218 1.00 98.44 80 LEU A O 1
ATOM 630 N N . SER A 1 81 ? 11.102 2.375 -15.302 1.00 97.56 81 SER A N 1
ATOM 631 C CA . SER A 1 81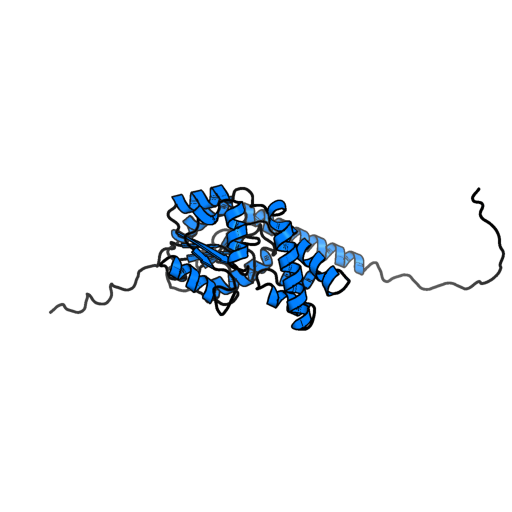 ? 9.813 2.712 -14.704 1.00 97.56 81 SER A CA 1
ATOM 632 C C . SER A 1 81 ? 8.709 2.886 -15.744 1.00 97.56 81 SER A C 1
ATOM 634 O O . SER A 1 81 ? 7.577 2.460 -15.514 1.00 97.56 81 SER A O 1
ATOM 636 N N . ALA A 1 82 ? 9.004 3.514 -16.885 1.00 97.88 82 ALA A N 1
ATOM 637 C CA . ALA A 1 82 ? 8.038 3.680 -17.967 1.00 97.88 82 ALA A CA 1
ATOM 638 C C . ALA A 1 82 ? 7.638 2.326 -18.578 1.00 97.88 82 ALA A C 1
ATOM 640 O O . ALA A 1 82 ? 6.445 2.027 -18.673 1.00 97.88 82 ALA A O 1
ATOM 641 N N . ALA A 1 83 ? 8.619 1.481 -18.914 1.00 98.38 83 ALA A N 1
ATOM 642 C CA . ALA A 1 83 ? 8.375 0.138 -19.439 1.00 98.38 83 ALA A CA 1
ATOM 643 C C . ALA A 1 83 ? 7.612 -0.730 -18.425 1.00 98.38 83 ALA A C 1
ATOM 645 O O . ALA A 1 83 ? 6.616 -1.365 -18.768 1.00 98.38 83 ALA A O 1
ATOM 646 N N . TYR A 1 84 ? 8.012 -0.693 -17.151 1.00 98.19 84 TYR A N 1
ATOM 647 C CA . TYR A 1 84 ? 7.331 -1.391 -16.063 1.00 98.19 84 TYR A CA 1
ATOM 648 C C . TYR A 1 84 ? 5.861 -0.992 -15.97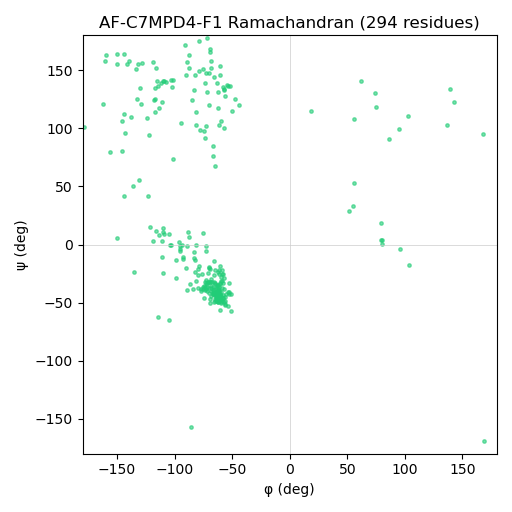5 1.00 98.19 84 TYR A C 1
ATOM 650 O O . TYR A 1 84 ? 4.995 -1.861 -15.989 1.00 98.19 84 TYR A O 1
ATOM 658 N N . ARG A 1 85 ? 5.569 0.315 -15.919 1.00 96.12 85 ARG A N 1
ATOM 659 C CA . ARG A 1 85 ? 4.195 0.832 -15.814 1.00 96.12 85 ARG A CA 1
ATOM 660 C C . ARG A 1 85 ? 3.349 0.421 -17.017 1.00 96.12 85 ARG A C 1
ATOM 662 O O . ARG A 1 85 ? 2.174 0.115 -16.841 1.00 96.12 85 ARG A O 1
ATOM 669 N N . SER A 1 86 ? 3.943 0.378 -18.211 1.00 97.00 86 SER A N 1
ATOM 670 C CA . SER A 1 86 ? 3.279 -0.108 -19.424 1.00 97.00 86 SER A CA 1
ATOM 671 C C . SER A 1 86 ? 2.887 -1.585 -19.303 1.00 97.00 86 SER A C 1
ATOM 673 O O . SER A 1 86 ? 1.728 -1.932 -19.527 1.00 97.00 86 SER A O 1
ATOM 675 N N . TYR A 1 87 ? 3.811 -2.457 -18.884 1.00 97.19 87 TYR A N 1
ATOM 676 C CA . TYR A 1 87 ? 3.510 -3.881 -18.696 1.00 97.19 87 TYR A CA 1
ATOM 677 C C . TYR A 1 87 ? 2.528 -4.135 -17.554 1.00 97.19 87 TYR A C 1
ATOM 679 O O . TYR A 1 87 ? 1.595 -4.918 -17.726 1.00 97.19 87 TYR A O 1
ATOM 687 N N . ASP A 1 88 ? 2.693 -3.449 -16.425 1.00 95.56 88 ASP A N 1
ATOM 688 C CA . ASP A 1 88 ? 1.758 -3.503 -15.303 1.00 95.56 88 ASP A CA 1
ATOM 689 C C . ASP A 1 88 ? 0.342 -3.127 -15.768 1.00 95.56 88 ASP A C 1
ATOM 691 O O . ASP A 1 88 ? -0.599 -3.890 -15.557 1.00 95.56 88 ASP A O 1
ATOM 695 N N . HIS A 1 89 ? 0.193 -2.020 -16.507 1.00 93.88 89 HIS A N 1
ATOM 696 C CA . HIS A 1 89 ? -1.087 -1.591 -17.080 1.00 93.88 89 HIS A CA 1
ATOM 697 C C . HIS A 1 89 ? -1.713 -2.634 -18.012 1.00 93.88 89 HIS A C 1
ATOM 699 O O . HIS A 1 89 ? -2.914 -2.884 -17.950 1.00 93.88 89 HIS A O 1
ATOM 705 N N . GLN A 1 90 ? -0.920 -3.260 -18.879 1.00 93.81 90 GLN A N 1
ATOM 706 C CA . GLN A 1 90 ? -1.424 -4.258 -19.825 1.00 93.81 90 GLN A CA 1
ATOM 707 C C . GLN A 1 90 ? -1.879 -5.555 -19.144 1.00 93.81 90 GLN A C 1
ATOM 709 O O . GLN A 1 90 ? -2.781 -6.228 -19.643 1.00 93.81 90 GLN A O 1
ATOM 714 N N . MET A 1 91 ? -1.240 -5.937 -18.035 1.00 93.00 91 MET A N 1
ATOM 715 C CA . MET A 1 91 ? -1.447 -7.244 -17.407 1.00 93.00 91 MET A CA 1
ATOM 716 C C . MET A 1 91 ? -2.412 -7.200 -16.220 1.00 93.00 91 MET A C 1
ATOM 718 O O . MET A 1 91 ? -3.086 -8.200 -15.965 1.00 93.00 91 MET A O 1
ATOM 722 N N . ARG A 1 92 ? -2.502 -6.069 -15.507 1.00 90.81 92 ARG A N 1
ATOM 723 C CA . ARG A 1 92 ? -3.182 -5.978 -14.203 1.00 90.81 92 ARG A CA 1
ATOM 724 C C . ARG A 1 92 ? -4.622 -6.495 -14.209 1.00 90.81 92 ARG A C 1
ATOM 726 O O . ARG A 1 92 ? -4.983 -7.246 -13.313 1.00 90.81 92 ARG A O 1
ATOM 733 N N . ALA A 1 93 ? -5.402 -6.198 -15.251 1.00 87.94 93 ALA A N 1
ATOM 734 C CA . ALA A 1 93 ? -6.812 -6.590 -15.331 1.00 87.94 93 ALA A CA 1
ATOM 735 C C . ALA A 1 93 ? -7.035 -8.115 -15.323 1.00 87.94 93 ALA A C 1
ATOM 737 O O . ALA A 1 93 ? -8.106 -8.567 -14.942 1.00 87.94 93 ALA A O 1
ATOM 738 N N . ASN A 1 94 ? -6.032 -8.903 -15.728 1.00 87.44 94 ASN A N 1
ATOM 739 C CA . ASN A 1 94 ? -6.124 -10.365 -15.788 1.00 87.44 94 ASN A CA 1
ATOM 740 C C . ASN A 1 94 ? -5.256 -11.077 -14.737 1.00 87.44 94 ASN A C 1
ATOM 742 O O . ASN A 1 94 ? -5.348 -12.295 -14.603 1.00 87.44 94 ASN A O 1
ATOM 746 N N . ALA A 1 95 ? -4.365 -10.352 -14.056 1.00 87.00 95 ALA A N 1
ATOM 747 C CA . ALA A 1 95 ? -3.361 -10.934 -13.165 1.00 87.00 95 ALA A CA 1
ATOM 748 C C . ALA A 1 95 ? -3.621 -10.652 -11.680 1.00 87.00 95 ALA A C 1
ATOM 750 O O . ALA A 1 95 ? -3.136 -11.407 -10.840 1.00 87.00 95 ALA A O 1
ATOM 751 N N . LEU A 1 96 ? -4.344 -9.574 -11.361 1.00 89.56 96 LEU A N 1
ATOM 752 C CA . LEU A 1 96 ? -4.606 -9.180 -9.980 1.00 89.56 96 LEU A CA 1
ATOM 753 C C . LEU A 1 96 ? -5.565 -10.137 -9.280 1.00 89.56 96 LEU A C 1
ATOM 755 O O . LEU A 1 96 ? -6.490 -10.675 -9.891 1.00 89.56 96 LEU A O 1
ATOM 759 N N . LYS A 1 97 ? -5.360 -10.288 -7.972 1.00 92.19 97 LYS A N 1
ATOM 760 C CA . LYS A 1 97 ? -6.237 -11.031 -7.068 1.00 92.19 97 LYS A CA 1
ATOM 761 C C . LYS A 1 97 ? -6.366 -10.285 -5.745 1.00 92.19 97 LYS A C 1
ATOM 763 O O . LYS A 1 97 ? -5.490 -9.505 -5.374 1.00 92.19 97 LYS A O 1
ATOM 768 N N . THR A 1 98 ? -7.438 -10.560 -5.021 1.00 92.75 98 THR A N 1
ATOM 769 C CA . THR A 1 98 ? -7.559 -10.243 -3.596 1.00 92.75 98 THR A CA 1
ATOM 770 C C . THR A 1 98 ? -7.036 -11.416 -2.770 1.00 92.75 98 THR A C 1
ATOM 772 O O . THR A 1 98 ? -7.011 -12.553 -3.244 1.00 92.75 98 THR A O 1
ATOM 775 N N . PHE A 1 99 ? -6.631 -11.155 -1.528 1.00 96.12 99 PHE A N 1
ATOM 776 C CA . PHE A 1 99 ? -6.367 -12.232 -0.573 1.00 96.12 99 PHE A CA 1
ATOM 777 C C . PHE A 1 99 ? -7.680 -12.875 -0.102 1.00 96.12 99 PHE A C 1
ATOM 779 O O . PHE A 1 99 ? -8.699 -12.189 0.029 1.00 96.12 99 PHE A O 1
ATOM 786 N N . ASP A 1 100 ? -7.649 -14.179 0.181 1.00 95.38 100 ASP A N 1
ATOM 787 C CA . ASP A 1 100 ? -8.809 -14.920 0.688 1.00 95.38 100 ASP A CA 1
ATOM 788 C C . ASP A 1 100 ? -9.344 -14.280 1.985 1.00 95.38 100 ASP A C 1
ATOM 790 O O . ASP A 1 100 ? -8.593 -14.047 2.937 1.00 95.38 100 ASP A O 1
ATOM 794 N N . GLY A 1 101 ? -10.650 -13.997 2.022 1.00 95.69 101 GLY A N 1
ATOM 795 C CA . GLY A 1 101 ? -11.326 -13.385 3.172 1.00 95.69 101 GLY A CA 1
ATOM 796 C C . GLY A 1 101 ? -11.162 -11.865 3.305 1.00 95.69 101 GLY A C 1
ATOM 797 O O . GLY A 1 101 ? -11.597 -11.298 4.304 1.00 95.69 101 GLY A O 1
ATOM 798 N N . MET A 1 102 ? -10.501 -11.187 2.356 1.00 98.06 102 MET A N 1
ATOM 799 C CA . MET A 1 102 ? -10.244 -9.744 2.462 1.00 98.06 102 MET A CA 1
ATOM 800 C C . MET A 1 102 ? -11.526 -8.903 2.412 1.00 98.06 102 MET A C 1
ATOM 802 O O . MET A 1 102 ? -11.660 -7.944 3.170 1.00 98.06 102 MET A O 1
ATOM 806 N N . GLU A 1 103 ? -12.466 -9.242 1.530 1.00 97.25 103 GLU A N 1
ATOM 807 C CA . GLU A 1 103 ? -13.716 -8.493 1.364 1.00 97.25 103 GLU A CA 1
ATOM 808 C C . GLU A 1 103 ? -14.583 -8.585 2.627 1.00 97.25 103 GLU A C 1
ATOM 810 O O . GLU A 1 103 ? -14.993 -7.559 3.170 1.00 97.25 103 GLU A O 1
ATOM 815 N N . GLU A 1 104 ? -14.751 -9.793 3.170 1.00 98.38 104 GLU A N 1
ATOM 816 C CA . GLU A 1 104 ? -15.467 -10.043 4.422 1.00 98.38 104 GLU A CA 1
ATOM 817 C C . GLU A 1 104 ? -14.802 -9.329 5.606 1.00 98.38 104 GLU A C 1
ATOM 819 O O . GLU A 1 104 ? -15.482 -8.757 6.461 1.00 98.38 104 GLU A O 1
ATOM 824 N N . THR A 1 105 ? -13.466 -9.298 5.639 1.00 98.56 105 THR A N 1
ATOM 825 C CA . THR A 1 105 ? -12.711 -8.535 6.639 1.00 98.56 105 THR A CA 1
ATOM 826 C C . THR A 1 105 ? -13.011 -7.039 6.560 1.00 98.56 105 THR A C 1
ATOM 828 O O . THR A 1 105 ? -13.224 -6.405 7.596 1.00 98.56 105 THR A O 1
ATOM 831 N N . LEU A 1 106 ? -13.033 -6.449 5.361 1.00 98.69 106 LEU A N 1
ATOM 832 C CA . LEU A 1 106 ? -13.340 -5.025 5.189 1.00 98.69 106 LEU A CA 1
ATOM 833 C C . LEU A 1 106 ? -14.792 -4.709 5.571 1.00 98.69 106 LEU A C 1
ATOM 835 O O . LEU A 1 106 ? -15.039 -3.694 6.228 1.00 98.69 106 LEU A O 1
ATOM 839 N N . GLU A 1 107 ? -15.738 -5.586 5.229 1.00 98.50 107 GLU A N 1
ATOM 840 C CA . GLU A 1 107 ? -17.137 -5.481 5.656 1.00 98.50 107 GLU A CA 1
ATOM 841 C C . GLU A 1 107 ? -17.270 -5.495 7.181 1.00 98.50 107 GLU A C 1
ATOM 843 O O . GLU A 1 107 ? -17.891 -4.594 7.753 1.00 98.50 107 GLU A O 1
ATOM 848 N N . GLU A 1 108 ? -16.632 -6.454 7.858 1.00 98.62 108 GLU A N 1
ATOM 849 C CA . GLU A 1 108 ? -16.667 -6.554 9.319 1.00 98.62 108 GLU A CA 1
ATOM 850 C C . GLU A 1 108 ? -16.063 -5.309 9.983 1.00 98.62 108 GLU A C 1
ATOM 852 O O . GLU A 1 108 ? -16.640 -4.763 10.925 1.00 98.62 108 GLU A O 1
ATOM 857 N N . LEU A 1 109 ? -14.946 -4.794 9.458 1.00 98.56 109 LEU A N 1
ATOM 858 C CA . LEU A 1 109 ? -14.337 -3.558 9.954 1.00 98.56 109 LEU A CA 1
ATOM 859 C C . LEU A 1 109 ? -15.269 -2.345 9.796 1.00 98.56 109 LEU A C 1
ATOM 861 O O . LEU A 1 109 ? -15.361 -1.514 10.705 1.00 98.56 109 LEU A O 1
ATOM 865 N N . LYS A 1 110 ? -16.006 -2.236 8.685 1.00 98.31 110 LYS A N 1
ATOM 866 C CA . LYS A 1 110 ? -17.012 -1.174 8.516 1.00 98.31 110 LYS A CA 1
ATOM 867 C C . LYS A 1 110 ? -18.177 -1.339 9.487 1.00 98.31 110 LYS A C 1
ATOM 869 O O . LYS A 1 110 ? -18.595 -0.350 10.091 1.00 98.31 110 LYS A O 1
ATOM 874 N N . CYS A 1 111 ? -18.675 -2.561 9.679 1.00 98.00 111 CYS A N 1
ATOM 875 C CA . CYS A 1 111 ? -19.722 -2.860 10.660 1.00 98.00 111 CYS A CA 1
ATOM 876 C C . CYS A 1 111 ? -19.294 -2.516 12.096 1.00 98.00 111 CYS A C 1
ATOM 878 O O . CYS A 1 111 ? -20.104 -2.023 12.879 1.00 98.00 111 CYS A O 1
ATOM 880 N N . ASP A 1 112 ? -18.011 -2.685 12.411 1.00 97.00 112 ASP A N 1
ATOM 881 C CA . ASP A 1 112 ? -17.383 -2.301 13.679 1.00 97.00 112 ASP A CA 1
ATOM 882 C C . ASP A 1 112 ? -17.191 -0.783 13.870 1.00 97.00 112 ASP A C 1
ATOM 884 O O . ASP A 1 112 ? -16.659 -0.347 14.905 1.00 97.00 112 ASP A O 1
ATOM 888 N N . GLY A 1 113 ? -17.587 0.022 12.881 1.00 97.50 113 GLY A N 1
ATOM 889 C CA . GLY A 1 113 ? -17.530 1.481 12.913 1.00 97.50 113 GLY A CA 1
ATOM 890 C C . GLY A 1 113 ? -16.151 2.073 12.623 1.00 97.50 113 GLY A C 1
ATOM 891 O O . GLY A 1 113 ? -15.910 3.227 12.978 1.00 97.50 113 GLY A O 1
ATOM 892 N N . TRP A 1 114 ? -15.234 1.312 12.018 1.00 98.50 114 TRP A N 1
ATOM 893 C CA . TRP A 1 114 ? -13.936 1.843 11.604 1.00 98.50 114 TRP A CA 1
ATOM 894 C C . TRP A 1 114 ? -14.062 2.736 10.366 1.00 98.50 114 TRP A C 1
ATOM 896 O O . TRP A 1 114 ? -14.756 2.406 9.400 1.00 98.50 114 TRP A O 1
ATOM 906 N N . ARG A 1 115 ? -13.329 3.853 10.375 1.00 98.69 115 ARG A N 1
ATOM 907 C CA . ARG A 1 115 ? -13.095 4.676 9.181 1.00 98.69 115 ARG A CA 1
ATOM 908 C C . ARG A 1 115 ? -11.915 4.101 8.417 1.00 98.69 115 ARG A C 1
ATOM 910 O O . ARG A 1 115 ? -10.850 3.921 9.006 1.00 98.69 115 ARG A O 1
ATOM 917 N N . LEU A 1 116 ? -12.098 3.780 7.142 1.00 98.88 116 LEU A N 1
ATOM 918 C CA . LEU A 1 116 ? -11.082 3.080 6.355 1.00 98.88 116 LEU A CA 1
ATOM 919 C C . LEU A 1 116 ? -10.522 3.996 5.271 1.00 98.88 116 LEU A C 1
ATOM 921 O O . LEU A 1 116 ? -11.281 4.703 4.611 1.00 98.88 116 LEU A O 1
ATOM 925 N N . GLY A 1 117 ? -9.212 3.944 5.053 1.00 98.88 117 GLY A N 1
ATOM 926 C CA . GLY A 1 117 ? -8.546 4.624 3.942 1.00 98.88 117 GLY A CA 1
ATOM 927 C C . GLY A 1 117 ? -7.383 3.808 3.390 1.00 98.88 117 GLY A C 1
ATOM 928 O O . GLY A 1 117 ? -6.905 2.878 4.040 1.00 98.88 117 GLY A O 1
ATOM 929 N N . VAL A 1 118 ? -6.920 4.165 2.196 1.00 98.88 118 VAL A N 1
ATOM 930 C CA . VAL A 1 118 ? -5.766 3.533 1.543 1.00 98.88 118 VAL A CA 1
ATOM 931 C C . VAL A 1 118 ? -4.630 4.542 1.416 1.00 98.88 118 VAL A C 1
ATOM 933 O O . VAL A 1 118 ? -4.851 5.689 1.035 1.00 98.88 118 VAL A O 1
ATOM 936 N N . VAL A 1 119 ? -3.407 4.116 1.721 1.00 98.75 119 VAL A N 1
ATOM 937 C CA . VAL A 1 119 ? -2.172 4.897 1.584 1.00 98.75 119 VAL A CA 1
ATOM 938 C C . VAL A 1 119 ? -1.094 3.992 0.999 1.00 98.75 119 VAL A C 1
ATOM 940 O O . VAL A 1 119 ? -0.584 3.106 1.685 1.00 98.75 119 VAL A O 1
ATOM 943 N N . THR A 1 120 ? -0.709 4.229 -0.251 1.00 98.44 120 THR A N 1
ATOM 944 C CA . THR A 1 120 ? 0.161 3.329 -1.016 1.00 98.44 120 THR A CA 1
ATOM 945 C C . THR A 1 120 ? 1.314 4.053 -1.712 1.00 98.44 120 THR A C 1
ATOM 947 O O . THR A 1 120 ? 1.235 5.235 -2.032 1.00 98.44 120 THR A O 1
ATOM 950 N N . SER A 1 121 ? 2.401 3.321 -1.979 1.00 96.56 121 SER A N 1
ATOM 951 C CA . SER A 1 121 ? 3.508 3.784 -2.832 1.00 96.56 121 SER A CA 1
ATOM 952 C C . SER A 1 121 ? 3.225 3.609 -4.335 1.00 96.56 121 SER A C 1
ATOM 954 O O . SER A 1 121 ? 4.054 3.967 -5.179 1.00 96.56 121 SER A O 1
ATOM 956 N N . LYS A 1 122 ? 2.058 3.063 -4.695 1.00 95.50 122 LYS A N 1
ATOM 957 C CA . LYS A 1 122 ? 1.544 3.047 -6.067 1.00 95.50 122 LYS A CA 1
ATOM 958 C C . LYS A 1 122 ? 1.023 4.440 -6.446 1.00 95.50 122 LYS A C 1
ATOM 960 O O . LYS A 1 122 ? 0.577 5.195 -5.590 1.00 95.50 122 LYS A O 1
ATOM 965 N N . ARG A 1 123 ? 1.066 4.792 -7.736 1.00 95.75 123 ARG A N 1
ATOM 966 C CA . ARG A 1 123 ? 0.452 6.043 -8.221 1.00 95.75 123 ARG A CA 1
ATOM 967 C C . ARG A 1 123 ? -1.065 6.010 -8.062 1.00 95.75 123 ARG A C 1
ATOM 969 O O . ARG A 1 123 ? -1.652 4.954 -8.306 1.00 95.75 123 ARG A O 1
ATOM 976 N N . HIS A 1 124 ? -1.670 7.152 -7.746 1.00 97.56 124 HIS A N 1
ATOM 977 C CA . HIS A 1 124 ? -3.090 7.293 -7.425 1.00 97.56 124 HIS A CA 1
ATOM 978 C C . HIS A 1 124 ? -3.990 6.648 -8.479 1.00 97.56 124 HIS A C 1
ATOM 980 O O . HIS A 1 124 ? -4.736 5.728 -8.171 1.00 97.56 124 HIS A O 1
ATOM 986 N N . GLU A 1 125 ? -3.872 7.066 -9.742 1.00 96.56 125 GLU A N 1
ATOM 987 C CA . GLU A 1 125 ? -4.714 6.557 -10.836 1.00 96.56 125 GLU A CA 1
ATOM 988 C C . GLU A 1 125 ? -4.606 5.029 -10.983 1.00 96.56 125 GLU A C 1
ATOM 990 O O . GLU A 1 125 ? -5.591 4.333 -11.221 1.00 96.56 125 GLU A O 1
ATOM 995 N N . SER A 1 126 ? -3.401 4.488 -10.792 1.00 95.25 126 SER A N 1
ATOM 996 C CA . SER A 1 126 ? -3.159 3.047 -10.861 1.00 95.25 126 SER A CA 1
ATOM 997 C C . SER A 1 126 ? -3.779 2.310 -9.673 1.00 95.25 126 SER A C 1
ATOM 999 O O . SER A 1 126 ? -4.385 1.259 -9.857 1.00 95.25 126 SER A O 1
ATOM 1001 N N . ALA A 1 127 ? -3.657 2.866 -8.465 1.00 97.25 127 ALA A N 1
ATOM 1002 C CA . ALA A 1 127 ? -4.253 2.318 -7.251 1.00 97.25 127 ALA A CA 1
ATOM 1003 C C . ALA A 1 127 ? -5.786 2.329 -7.314 1.00 97.25 127 ALA A C 1
ATOM 1005 O O . ALA A 1 127 ? -6.408 1.302 -7.051 1.00 97.25 127 ALA A O 1
ATOM 1006 N N . GLN A 1 128 ? -6.366 3.452 -7.744 1.00 97.88 128 GLN A N 1
ATOM 1007 C CA . GLN A 1 128 ? -7.799 3.632 -7.958 1.00 97.88 128 GLN A CA 1
ATOM 1008 C C . GLN A 1 128 ? -8.331 2.576 -8.928 1.00 97.88 128 GLN A C 1
ATOM 1010 O O . GLN A 1 128 ? -9.239 1.827 -8.585 1.00 97.88 128 GLN A O 1
ATOM 1015 N N . PHE A 1 129 ? -7.690 2.431 -10.093 1.00 96.25 129 PHE A N 1
ATOM 1016 C CA . PHE A 1 129 ? -8.061 1.408 -11.069 1.00 96.25 129 PHE A CA 1
ATOM 1017 C C . PHE A 1 129 ? -8.023 -0.008 -10.473 1.00 96.25 129 PHE A C 1
ATOM 1019 O O . PHE A 1 129 ? -8.943 -0.791 -10.692 1.00 96.25 129 PHE A O 1
ATOM 1026 N N . CYS A 1 130 ? -6.971 -0.353 -9.722 1.00 95.69 130 CYS A N 1
ATOM 1027 C CA . CYS A 1 130 ? -6.864 -1.671 -9.097 1.00 95.69 130 CYS A CA 1
ATOM 1028 C C . CYS A 1 130 ? -7.978 -1.931 -8.076 1.00 95.69 130 CYS A C 1
ATOM 1030 O O . CYS A 1 130 ? -8.498 -3.040 -8.034 1.00 95.69 130 CYS A O 1
ATOM 1032 N N . LEU A 1 131 ? -8.344 -0.936 -7.266 1.00 97.25 131 LEU A N 1
ATOM 1033 C CA . LEU A 1 131 ? -9.420 -1.066 -6.282 1.00 97.25 131 LEU A CA 1
ATOM 1034 C C . LEU A 1 131 ? -10.797 -1.152 -6.959 1.00 97.25 131 LEU A C 1
ATOM 1036 O O . LEU A 1 131 ? -11.635 -1.944 -6.528 1.00 97.25 131 LEU A O 1
ATOM 1040 N N . ASP A 1 132 ? -11.016 -0.402 -8.041 1.00 96.31 132 ASP A N 1
ATOM 1041 C CA . ASP A 1 132 ? -12.269 -0.416 -8.808 1.00 96.31 132 ASP A CA 1
ATOM 1042 C C . ASP A 1 132 ? -12.506 -1.748 -9.534 1.00 96.31 132 ASP A C 1
ATOM 1044 O O . ASP A 1 132 ? -13.651 -2.183 -9.650 1.00 96.31 132 ASP A O 1
ATOM 1048 N N . LEU A 1 133 ? -11.446 -2.442 -9.971 1.00 95.06 133 LEU A N 1
ATOM 1049 C CA . LEU A 1 133 ? -11.563 -3.781 -10.570 1.00 95.06 133 LEU A CA 1
ATOM 1050 C C . LEU A 1 133 ? -12.258 -4.797 -9.650 1.00 95.06 133 LEU A C 1
ATOM 1052 O O . LEU A 1 133 ? -12.888 -5.729 -10.146 1.00 95.06 133 LEU A O 1
ATOM 1056 N N . PHE A 1 134 ? -12.137 -4.614 -8.335 1.00 94.31 134 PHE A N 1
ATOM 1057 C CA . PHE A 1 134 ? -12.739 -5.474 -7.314 1.00 94.31 134 PHE A CA 1
ATOM 1058 C C . PHE A 1 134 ? -13.884 -4.781 -6.563 1.00 94.31 134 PHE A C 1
ATOM 1060 O O . PHE A 1 134 ? -14.325 -5.283 -5.534 1.00 94.31 134 PHE A O 1
ATOM 1067 N N . ASP A 1 135 ? -14.346 -3.617 -7.040 1.00 96.06 135 ASP A N 1
ATOM 1068 C CA . ASP A 1 135 ? -15.354 -2.783 -6.369 1.00 96.06 135 ASP A CA 1
ATOM 1069 C C . ASP A 1 135 ? -15.009 -2.475 -4.890 1.00 96.06 135 ASP A C 1
ATOM 1071 O O . ASP A 1 135 ? -15.876 -2.260 -4.045 1.00 96.06 135 ASP A O 1
ATOM 1075 N N . MET A 1 136 ? -13.715 -2.440 -4.549 1.00 96.69 136 MET A N 1
ATOM 1076 C CA . MET A 1 136 ? -13.244 -2.276 -3.168 1.00 96.69 136 MET A CA 1
ATOM 1077 C C . MET A 1 136 ? -13.284 -0.823 -2.694 1.00 96.69 136 MET A C 1
ATOM 1079 O O . MET A 1 136 ? -13.332 -0.569 -1.490 1.00 96.69 136 MET A O 1
ATOM 1083 N N . MET A 1 137 ? -13.298 0.152 -3.608 1.00 97.69 137 MET A N 1
ATOM 1084 C CA . MET A 1 137 ? -13.338 1.572 -3.237 1.00 97.69 137 MET A CA 1
ATOM 1085 C C . MET A 1 137 ? -14.548 1.940 -2.382 1.00 97.69 137 MET A C 1
ATOM 1087 O O . MET A 1 137 ? -14.456 2.859 -1.573 1.00 97.69 137 MET A O 1
ATOM 1091 N N . ARG A 1 138 ? -15.652 1.187 -2.473 1.00 97.75 138 ARG A N 1
ATOM 1092 C CA . ARG A 1 138 ? -16.852 1.390 -1.645 1.00 97.75 138 ARG A CA 1
ATOM 1093 C C . ARG A 1 138 ? -16.594 1.287 -0.134 1.00 97.75 138 ARG A C 1
ATOM 1095 O O . ARG A 1 138 ? -17.382 1.806 0.657 1.00 97.75 138 ARG A O 1
ATOM 1102 N N . PHE A 1 139 ? -15.514 0.622 0.283 1.00 98.56 139 PHE A N 1
ATOM 1103 C CA . PHE A 1 139 ? -15.147 0.490 1.694 1.00 98.56 139 PHE A CA 1
ATOM 1104 C C . PHE A 1 139 ? -14.419 1.724 2.237 1.00 98.56 139 PHE A C 1
ATOM 1106 O O . PHE A 1 139 ? -14.560 2.056 3.423 1.00 98.56 139 PHE A O 1
ATOM 1113 N N . PHE A 1 140 ? -13.666 2.413 1.381 1.00 98.69 140 PHE A N 1
ATOM 1114 C CA . PHE A 1 140 ? -12.689 3.419 1.775 1.00 98.69 140 PHE A CA 1
ATOM 1115 C C . PHE A 1 140 ? -13.223 4.842 1.590 1.00 98.69 140 PHE A C 1
ATOM 1117 O O . PHE A 1 140 ? -13.917 5.157 0.630 1.00 98.69 140 PHE A O 1
ATOM 1124 N N . GLU A 1 141 ? -12.890 5.724 2.528 1.00 98.69 141 GLU A N 1
ATOM 1125 C CA . GLU A 1 141 ? -13.255 7.145 2.486 1.00 98.69 141 GLU A CA 1
ATOM 1126 C C . GLU A 1 141 ? -12.194 7.996 1.774 1.00 98.69 141 GLU A C 1
ATOM 1128 O O . GLU A 1 141 ? -12.485 9.108 1.334 1.00 98.69 141 GLU A O 1
ATOM 1133 N N . CYS A 1 142 ? -10.963 7.491 1.663 1.00 98.56 142 CYS A N 1
ATOM 1134 C CA . CYS A 1 142 ? -9.871 8.157 0.966 1.00 98.56 142 CYS A CA 1
ATOM 1135 C C . CYS A 1 142 ? -8.879 7.156 0.358 1.00 98.56 142 CYS A C 1
ATOM 1137 O O . CYS A 1 142 ? -8.725 6.029 0.837 1.00 98.56 142 CYS A O 1
ATOM 1139 N N . LEU A 1 143 ? -8.184 7.614 -0.681 1.00 98.75 143 LEU A N 1
ATOM 1140 C CA . LEU A 1 143 ? -7.058 6.948 -1.321 1.00 98.75 143 LEU A CA 1
ATOM 1141 C C . LEU A 1 143 ? -5.936 7.973 -1.497 1.00 98.75 143 LEU A C 1
ATOM 1143 O O . LEU A 1 143 ? -6.158 9.023 -2.095 1.00 98.75 143 LEU A O 1
ATOM 1147 N N . ILE A 1 144 ? -4.752 7.644 -0.985 1.00 98.56 144 ILE A N 1
ATOM 1148 C CA . ILE A 1 144 ? -3.509 8.395 -1.159 1.00 98.56 144 ILE A CA 1
ATOM 1149 C C . ILE A 1 144 ? -2.510 7.514 -1.909 1.00 98.56 144 ILE A C 1
ATOM 1151 O O . ILE A 1 144 ? -2.065 6.484 -1.397 1.00 98.56 144 ILE A O 1
ATOM 1155 N N . GLY A 1 145 ? -2.157 7.921 -3.121 1.00 98.00 145 GLY A N 1
ATOM 1156 C CA . GLY A 1 145 ? -1.049 7.383 -3.896 1.00 98.00 145 GLY A CA 1
ATOM 1157 C C . GLY A 1 145 ? 0.257 8.143 -3.658 1.00 98.00 145 GLY A C 1
ATOM 1158 O O . GLY A 1 145 ? 0.298 9.208 -3.041 1.00 98.00 145 GLY A O 1
ATOM 1159 N N . ALA A 1 146 ? 1.349 7.605 -4.197 1.00 95.38 146 ALA A N 1
ATOM 1160 C CA . ALA A 1 146 ? 2.686 8.185 -4.051 1.00 95.38 146 ALA A CA 1
ATOM 1161 C C . ALA A 1 146 ? 2.831 9.593 -4.651 1.00 95.38 146 ALA A C 1
ATOM 1163 O O . ALA A 1 146 ? 3.720 10.334 -4.248 1.00 95.38 146 ALA A O 1
ATOM 1164 N N . ASP A 1 147 ? 2.002 9.934 -5.634 1.00 95.62 147 ASP A N 1
ATOM 1165 C CA . ASP A 1 147 ? 1.997 11.202 -6.363 1.00 95.62 147 ASP A CA 1
ATOM 1166 C C . ASP A 1 147 ? 1.008 12.241 -5.809 1.00 95.62 147 ASP A C 1
ATOM 1168 O O . ASP A 1 147 ? 1.008 13.378 -6.278 1.00 95.62 147 ASP A O 1
ATOM 1172 N N . ASP A 1 148 ? 0.241 11.900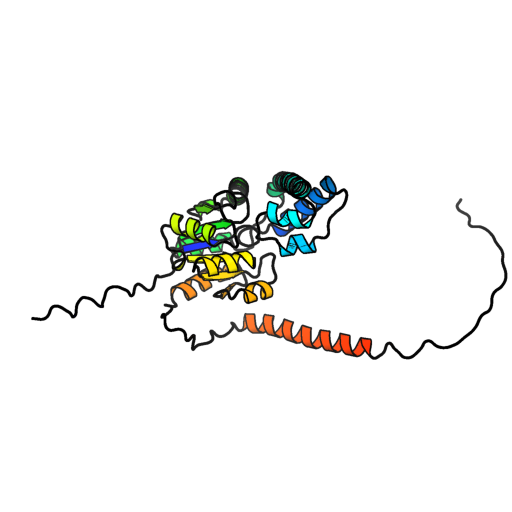 -4.769 1.00 97.25 148 ASP A N 1
ATOM 1173 C CA . ASP A 1 148 ? -0.630 12.851 -4.057 1.00 97.25 148 ASP A CA 1
ATOM 1174 C C . ASP A 1 148 ? 0.122 13.674 -2.998 1.00 97.25 148 ASP A C 1
ATOM 1176 O O . ASP A 1 148 ? -0.404 14.637 -2.437 1.00 97.25 148 ASP A O 1
ATOM 1180 N N . VAL A 1 149 ? 1.358 13.280 -2.691 1.00 95.62 149 VAL A N 1
ATOM 1181 C CA . VAL A 1 149 ? 2.155 13.790 -1.574 1.00 95.62 149 VAL A CA 1
ATOM 1182 C C . VAL A 1 149 ? 3.574 14.110 -2.016 1.00 95.62 149 VAL A C 1
ATOM 1184 O O . VAL A 1 149 ? 4.127 13.502 -2.927 1.00 95.62 149 VAL A O 1
ATOM 1187 N N . VAL A 1 150 ? 4.190 15.084 -1.346 1.00 91.88 150 VAL A N 1
ATOM 1188 C CA . VAL A 1 150 ? 5.548 15.534 -1.693 1.00 91.88 150 VAL A CA 1
ATOM 1189 C C . VAL A 1 150 ? 6.600 14.519 -1.253 1.00 91.88 150 VAL A C 1
ATOM 1191 O O . VAL A 1 150 ? 7.620 14.360 -1.920 1.00 91.88 150 VAL A O 1
ATOM 1194 N N . ARG A 1 151 ? 6.378 13.859 -0.110 1.00 95.06 151 ARG A N 1
ATOM 1195 C CA . ARG A 1 151 ? 7.301 12.871 0.454 1.00 95.06 151 ARG A CA 1
ATOM 1196 C C . ARG A 1 151 ? 6.559 11.548 0.660 1.00 95.06 151 ARG A C 1
ATOM 1198 O O . ARG A 1 151 ? 5.691 11.486 1.528 1.00 95.06 151 ARG A O 1
ATOM 1205 N N . PRO A 1 152 ? 6.849 10.519 -0.149 1.00 94.69 152 PRO A N 1
ATOM 1206 C CA . PRO A 1 152 ? 6.203 9.217 -0.039 1.00 94.69 152 PRO A CA 1
ATOM 1207 C C . PRO A 1 152 ? 6.801 8.380 1.104 1.00 94.69 152 PRO A C 1
ATOM 1209 O O . PRO A 1 152 ? 7.797 8.761 1.724 1.00 94.69 152 PRO A O 1
ATOM 1212 N N . LYS A 1 153 ? 6.210 7.205 1.363 1.00 95.44 153 LYS A N 1
ATOM 1213 C CA . LYS A 1 153 ? 6.730 6.237 2.344 1.00 95.44 153 LYS A CA 1
ATOM 1214 C C . LYS A 1 153 ? 8.216 5.940 2.067 1.00 95.44 153 LYS A C 1
ATOM 1216 O O . LYS A 1 153 ? 8.577 5.744 0.903 1.00 95.44 153 LYS A O 1
ATOM 1221 N N . PRO A 1 154 ? 9.080 5.888 3.099 1.00 96.31 154 PRO A N 1
ATOM 1222 C CA . PRO A 1 154 ? 8.770 5.769 4.532 1.00 96.31 154 PRO A CA 1
ATOM 1223 C C . PRO A 1 154 ? 8.542 7.095 5.291 1.00 96.31 154 PRO A C 1
ATOM 1225 O O . PRO A 1 154 ? 8.497 7.083 6.520 1.00 96.31 154 PRO A O 1
ATOM 1228 N N . ASP A 1 155 ? 8.413 8.241 4.611 1.00 97.69 155 ASP A N 1
ATOM 1229 C CA . ASP A 1 155 ? 8.022 9.494 5.276 1.00 97.69 155 ASP A CA 1
ATOM 1230 C C . ASP A 1 155 ? 6.625 9.350 5.918 1.00 97.69 155 ASP A C 1
ATOM 1232 O O . ASP A 1 155 ? 5.773 8.650 5.361 1.00 97.69 155 ASP A O 1
ATOM 1236 N N . PRO A 1 156 ? 6.352 9.990 7.072 1.00 98.00 156 PRO A N 1
ATOM 1237 C CA . PRO A 1 156 ? 5.039 9.919 7.715 1.00 98.00 156 PRO A CA 1
ATOM 1238 C C . PRO A 1 156 ? 3.936 10.670 6.963 1.00 98.00 156 PRO A C 1
ATOM 1240 O O . PRO A 1 156 ? 2.755 10.384 7.179 1.00 98.00 156 PRO A O 1
ATOM 1243 N N . ASN A 1 157 ? 4.294 11.608 6.078 1.00 97.81 157 ASN A N 1
ATOM 1244 C CA . ASN A 1 157 ? 3.351 12.515 5.428 1.00 97.81 157 ASN A CA 1
ATOM 1245 C C . ASN A 1 157 ? 2.136 11.834 4.763 1.00 97.81 157 ASN A C 1
ATOM 1247 O O . ASN A 1 157 ? 1.025 12.325 4.962 1.00 97.81 157 ASN A O 1
ATOM 1251 N N . PRO A 1 158 ? 2.264 10.706 4.038 1.00 98.06 158 PRO A N 1
ATOM 1252 C CA . PRO A 1 158 ? 1.114 10.051 3.419 1.00 98.06 158 PRO A CA 1
ATOM 1253 C C . PRO A 1 158 ? 0.093 9.535 4.446 1.00 98.06 158 PRO A C 1
ATOM 1255 O O . PRO A 1 158 ? -1.113 9.611 4.215 1.00 98.06 158 PRO A O 1
ATOM 1258 N N . ILE A 1 159 ? 0.559 9.055 5.605 1.00 98.69 159 ILE A N 1
ATOM 1259 C CA . ILE A 1 159 ? -0.301 8.563 6.693 1.00 98.69 159 ILE A CA 1
ATOM 1260 C C . ILE A 1 159 ? -0.959 9.727 7.433 1.00 98.69 159 ILE A C 1
ATOM 1262 O O . ILE A 1 159 ? -2.136 9.641 7.783 1.00 98.69 159 ILE A O 1
ATOM 1266 N N . GLU A 1 160 ? -0.233 10.826 7.640 1.00 98.62 160 GLU A N 1
ATOM 1267 C CA . GLU A 1 160 ? -0.780 12.058 8.219 1.00 98.62 160 GLU A CA 1
ATOM 1268 C C . GLU A 1 160 ? -1.900 12.631 7.342 1.00 98.62 160 GLU A C 1
ATOM 1270 O O . GLU A 1 160 ? -2.987 12.927 7.838 1.00 98.62 160 GLU A O 1
ATOM 1275 N N . VAL A 1 161 ? -1.668 12.722 6.028 1.00 98.56 161 VAL A N 1
ATOM 1276 C CA . VAL A 1 161 ? -2.669 13.188 5.057 1.00 98.56 161 VAL A CA 1
ATOM 1277 C C . VAL A 1 161 ? -3.868 12.239 5.016 1.00 98.56 161 VAL A C 1
ATOM 1279 O O . VAL A 1 161 ? -5.006 12.698 5.109 1.00 98.56 161 VAL A O 1
ATOM 1282 N N . GLY A 1 162 ? -3.635 10.924 4.941 1.00 98.62 162 GLY A N 1
ATOM 1283 C CA . GLY A 1 162 ? -4.704 9.924 4.974 1.00 98.62 162 GLY A CA 1
ATOM 1284 C C . GLY A 1 162 ? -5.556 10.024 6.242 1.00 98.62 162 GLY A C 1
ATOM 1285 O O . GLY A 1 162 ? -6.782 10.076 6.158 1.00 98.62 162 GLY A O 1
ATOM 1286 N N . SER A 1 163 ? -4.917 10.144 7.410 1.00 98.62 163 SER A N 1
ATOM 1287 C CA . SER A 1 163 ? -5.600 10.310 8.703 1.00 98.62 163 SER A CA 1
ATOM 1288 C C . SER A 1 163 ? -6.423 11.597 8.737 1.00 98.62 163 SER A C 1
ATOM 1290 O O . SER A 1 163 ? -7.581 11.577 9.152 1.00 98.62 163 SER A O 1
ATOM 1292 N N . HIS A 1 164 ? -5.872 12.697 8.216 1.00 98.31 164 HIS A N 1
ATOM 1293 C CA . HIS A 1 164 ? -6.570 13.974 8.135 1.00 98.31 164 HIS A CA 1
ATOM 1294 C C . HIS A 1 164 ? -7.816 13.917 7.238 1.00 98.31 164 HIS A C 1
ATOM 1296 O O . HIS A 1 164 ? -8.854 14.468 7.604 1.00 98.31 164 HIS A O 1
ATOM 1302 N N . LEU A 1 165 ? -7.761 13.217 6.098 1.00 98.50 165 LEU A N 1
ATOM 1303 C CA . LEU A 1 165 ? -8.939 12.991 5.247 1.00 98.50 165 LEU A CA 1
ATOM 1304 C C . LEU A 1 165 ? -9.992 12.116 5.937 1.00 98.50 165 LEU A C 1
ATOM 1306 O O . LEU A 1 165 ? -11.191 12.343 5.775 1.00 98.50 165 LEU A O 1
ATOM 1310 N N . LEU A 1 166 ? -9.553 11.184 6.786 1.00 98.44 166 LEU A N 1
ATOM 1311 C CA . LEU A 1 166 ? -10.424 10.489 7.728 1.00 98.44 166 LEU A CA 1
ATOM 1312 C C . LEU A 1 166 ? -10.817 11.364 8.925 1.00 98.44 166 LEU A C 1
ATOM 1314 O O . LEU A 1 166 ? -11.371 10.832 9.871 1.00 98.44 166 LEU A O 1
ATOM 1318 N N . GLY A 1 167 ? -10.553 12.672 8.959 1.00 98.00 167 GLY A N 1
ATOM 1319 C CA . GLY A 1 167 ? -10.888 13.551 10.088 1.00 98.00 167 GLY A CA 1
ATOM 1320 C C . GLY A 1 167 ? -10.331 13.085 11.440 1.00 98.00 167 GLY A C 1
ATOM 1321 O O . GLY A 1 167 ? -11.002 13.259 12.458 1.00 98.00 167 GLY A O 1
ATOM 1322 N N . LEU A 1 168 ? -9.159 12.446 11.440 1.00 98.00 168 LEU A N 1
ATOM 1323 C CA . LEU A 1 168 ? -8.490 11.866 12.603 1.00 98.00 168 LEU A CA 1
ATOM 1324 C C . LEU A 1 168 ? -7.037 12.349 12.691 1.00 98.00 168 LEU A C 1
ATOM 1326 O O . LEU A 1 168 ? -6.406 12.681 11.689 1.00 98.00 168 LEU A O 1
ATOM 1330 N N . GLU A 1 169 ? -6.479 12.306 13.896 1.00 97.62 169 GLU A N 1
ATOM 1331 C CA . GLU A 1 169 ? -5.031 12.359 14.094 1.00 97.62 169 GLU A CA 1
ATOM 1332 C C . GLU A 1 169 ? -4.415 10.982 13.818 1.00 97.62 169 GLU A C 1
ATOM 1334 O O . GLU A 1 169 ? -5.016 9.959 14.151 1.00 97.62 169 GLU A O 1
ATOM 1339 N N . SER A 1 170 ? -3.171 10.920 13.332 1.00 97.88 170 SER A N 1
ATOM 1340 C CA . SER A 1 170 ? -2.469 9.643 13.094 1.00 97.88 170 SER A CA 1
ATOM 1341 C C . SER A 1 170 ? -2.456 8.728 14.328 1.00 97.88 170 SER A C 1
ATOM 1343 O O . SER A 1 170 ? -2.584 7.514 14.212 1.00 97.88 170 SER A O 1
ATOM 1345 N N . THR A 1 171 ? -2.404 9.295 15.540 1.00 97.12 171 THR A N 1
ATOM 1346 C CA . THR A 1 171 ? -2.444 8.531 16.807 1.00 97.12 171 THR A CA 1
ATOM 1347 C C . THR A 1 171 ? -3.772 7.804 17.081 1.00 97.12 171 THR A C 1
ATOM 1349 O O . THR A 1 171 ? -3.823 6.932 17.955 1.00 97.12 171 THR A O 1
ATOM 1352 N N . GLN A 1 172 ? -4.837 8.147 16.348 1.00 97.69 172 GLN A N 1
ATOM 1353 C CA . GLN A 1 172 ? -6.148 7.485 16.353 1.00 97.69 172 GLN A CA 1
ATOM 1354 C C . GLN A 1 172 ? -6.266 6.407 15.267 1.00 97.69 172 GLN A C 1
ATOM 1356 O O . GLN A 1 172 ? -7.313 5.760 15.162 1.00 97.69 172 GLN A O 1
ATOM 1361 N N . CYS A 1 173 ? -5.216 6.197 14.474 1.00 98.50 173 CYS A N 1
ATOM 1362 C CA . CYS A 1 173 ? -5.217 5.270 13.357 1.00 98.50 173 CYS A CA 1
ATOM 1363 C C . CYS A 1 173 ? -4.350 4.038 13.637 1.00 98.50 173 CYS A C 1
ATOM 1365 O O . CYS A 1 173 ? -3.252 4.109 14.203 1.00 98.50 173 CYS A O 1
ATOM 1367 N N . LEU A 1 174 ? -4.854 2.891 13.194 1.00 98.75 174 LEU A N 1
ATOM 1368 C CA . LEU A 1 174 ? -4.027 1.741 12.858 1.00 98.75 174 LEU A CA 1
ATOM 1369 C C . LEU A 1 174 ? -3.487 1.935 11.434 1.00 98.75 174 LEU A C 1
ATOM 1371 O O . LEU A 1 174 ? -4.191 2.478 10.582 1.00 98.75 174 LEU A O 1
ATOM 1375 N N . TYR A 1 175 ? -2.268 1.472 11.175 1.00 98.81 175 TYR A N 1
ATOM 1376 C CA . TYR A 1 175 ? -1.737 1.343 9.818 1.00 98.81 175 TYR A CA 1
ATOM 1377 C C . TYR A 1 175 ? -1.438 -0.124 9.531 1.00 98.81 175 TYR A C 1
ATOM 1379 O O . TYR A 1 175 ? -0.703 -0.740 10.296 1.00 98.81 175 TYR A O 1
ATOM 1387 N N . VAL A 1 176 ? -1.993 -0.689 8.466 1.00 98.88 176 VAL A N 1
ATOM 1388 C CA . VAL A 1 176 ? -1.833 -2.102 8.096 1.00 98.88 176 VAL A CA 1
ATOM 1389 C C . VAL A 1 176 ? -0.990 -2.175 6.827 1.00 98.88 176 VAL A C 1
ATOM 1391 O O . VAL A 1 176 ? -1.361 -1.567 5.825 1.00 98.88 176 VAL A O 1
ATOM 1394 N N . GLY A 1 177 ? 0.133 -2.893 6.867 1.00 98.56 177 GLY A N 1
ATOM 1395 C CA . GLY A 1 177 ? 1.046 -2.995 5.725 1.00 98.56 177 GLY A CA 1
ATOM 1396 C C . GLY A 1 177 ? 1.976 -4.204 5.790 1.00 98.56 177 GLY A C 1
ATOM 1397 O O . GLY A 1 177 ? 2.154 -4.804 6.858 1.00 98.56 177 GLY A O 1
ATOM 1398 N N . ASP A 1 178 ? 2.573 -4.553 4.652 1.00 98.12 178 ASP A N 1
ATOM 1399 C CA . ASP A 1 178 ? 3.422 -5.733 4.471 1.00 98.12 178 ASP A CA 1
ATOM 1400 C C . ASP A 1 178 ? 4.894 -5.411 4.182 1.00 98.12 178 ASP A C 1
ATOM 1402 O O . ASP A 1 178 ? 5.667 -6.322 3.898 1.00 98.12 178 ASP A O 1
ATOM 1406 N N . SER A 1 179 ? 5.320 -4.150 4.271 1.00 97.62 179 SER A N 1
ATOM 1407 C CA . SER A 1 179 ? 6.720 -3.772 4.065 1.00 97.62 179 SER A CA 1
ATOM 1408 C C . SER A 1 179 ? 7.364 -3.124 5.298 1.00 97.62 179 SER A C 1
ATOM 1410 O O . SER A 1 179 ? 6.691 -2.520 6.138 1.00 97.62 179 SER A O 1
ATOM 1412 N N . PRO A 1 180 ? 8.704 -3.155 5.410 1.00 97.50 180 PRO A N 1
ATOM 1413 C CA . PRO A 1 180 ? 9.406 -2.381 6.433 1.00 97.50 180 PRO A CA 1
ATOM 1414 C C . PRO A 1 180 ? 9.131 -0.874 6.322 1.00 97.50 180 PRO A C 1
ATOM 1416 O O . PRO A 1 180 ? 9.095 -0.174 7.331 1.00 97.50 180 PRO A O 1
ATOM 1419 N N . TYR A 1 181 ? 8.899 -0.377 5.104 1.00 97.44 181 TYR A N 1
ATOM 1420 C CA . TYR A 1 181 ? 8.630 1.036 4.830 1.00 97.44 181 TYR A CA 1
ATOM 1421 C C . TYR A 1 181 ? 7.266 1.484 5.362 1.00 97.44 181 TYR A C 1
ATOM 1423 O O . TYR A 1 181 ? 7.130 2.619 5.817 1.00 97.44 181 TYR A O 1
ATOM 1431 N N . ASP A 1 182 ? 6.284 0.581 5.369 1.00 98.44 182 ASP A N 1
ATOM 1432 C CA . ASP A 1 182 ? 4.986 0.789 6.012 1.00 98.44 182 ASP A CA 1
ATOM 1433 C C . ASP A 1 182 ? 5.139 0.990 7.511 1.00 98.44 182 ASP A C 1
ATOM 1435 O O . ASP A 1 182 ? 4.620 1.949 8.082 1.00 98.44 182 ASP A O 1
ATOM 1439 N N . MET A 1 183 ? 5.890 0.095 8.153 1.00 98.50 183 MET A N 1
ATOM 1440 C CA . MET A 1 183 ? 6.092 0.142 9.597 1.00 98.50 183 MET A CA 1
ATOM 1441 C C . MET A 1 183 ? 6.893 1.383 10.008 1.00 98.50 183 MET A C 1
ATOM 1443 O O . MET A 1 183 ? 6.570 2.015 11.014 1.00 98.50 183 MET A O 1
ATOM 1447 N N . GLN A 1 184 ? 7.873 1.789 9.195 1.00 98.38 184 GLN A N 1
ATOM 1448 C CA . GLN A 1 184 ? 8.623 3.034 9.385 1.00 98.38 184 GLN A CA 1
ATOM 1449 C C . GLN A 1 184 ? 7.728 4.273 9.271 1.00 98.38 184 GLN A C 1
ATOM 1451 O O . GLN A 1 184 ? 7.758 5.120 10.165 1.00 98.38 184 GLN A O 1
ATOM 1456 N N . ALA A 1 185 ? 6.897 4.363 8.227 1.00 98.50 185 ALA A N 1
ATOM 1457 C CA . ALA A 1 185 ? 5.966 5.477 8.054 1.00 98.50 185 ALA A CA 1
ATOM 1458 C C . ALA A 1 185 ? 4.937 5.534 9.197 1.00 98.50 185 ALA A C 1
ATOM 1460 O O . ALA A 1 185 ? 4.657 6.604 9.748 1.00 98.50 185 ALA A O 1
ATOM 1461 N N . ALA A 1 186 ? 4.395 4.378 9.597 1.00 98.50 186 ALA A N 1
ATOM 1462 C CA . ALA A 1 186 ? 3.446 4.278 10.700 1.00 98.50 186 ALA A CA 1
ATOM 1463 C C . ALA A 1 186 ? 4.068 4.785 12.008 1.00 98.50 186 ALA A C 1
ATOM 1465 O O . ALA A 1 186 ? 3.506 5.672 12.651 1.00 98.50 186 ALA A O 1
ATOM 1466 N N . ALA A 1 187 ? 5.266 4.304 12.351 1.00 98.19 187 ALA A N 1
ATOM 1467 C CA . ALA A 1 187 ? 5.987 4.742 13.541 1.00 98.19 187 ALA A CA 1
ATOM 1468 C C . ALA A 1 187 ? 6.299 6.247 13.512 1.00 98.19 187 ALA A C 1
ATOM 1470 O O . ALA A 1 187 ? 6.067 6.940 14.504 1.00 98.19 187 ALA A O 1
ATOM 1471 N N . ALA A 1 188 ? 6.775 6.767 12.375 1.00 98.19 188 ALA A N 1
ATOM 1472 C CA . ALA A 1 188 ? 7.122 8.178 12.223 1.00 98.19 188 ALA A CA 1
ATOM 1473 C C . ALA A 1 188 ? 5.902 9.112 12.335 1.00 98.19 188 ALA A C 1
ATOM 1475 O O . ALA A 1 188 ? 6.032 10.218 12.853 1.00 98.19 188 ALA A O 1
ATOM 1476 N N . SER A 1 189 ? 4.721 8.665 11.893 1.00 98.06 189 SER A N 1
ATOM 1477 C CA . SER A 1 189 ? 3.473 9.446 11.962 1.00 98.06 189 SER A CA 1
ATOM 1478 C C . SER A 1 189 ? 2.793 9.374 13.334 1.00 98.06 189 SER A C 1
ATOM 1480 O O . SER A 1 189 ? 1.866 10.132 13.615 1.00 98.06 189 SER A O 1
ATOM 1482 N N . GLY A 1 190 ? 3.217 8.447 14.198 1.00 97.50 190 GLY A N 1
ATOM 1483 C CA . GLY A 1 190 ? 2.555 8.141 15.467 1.00 97.50 190 GLY A CA 1
ATOM 1484 C C . GLY A 1 190 ? 1.330 7.226 15.337 1.00 97.50 190 GLY A C 1
ATOM 1485 O O . GLY A 1 190 ? 0.669 6.965 16.347 1.00 97.50 190 GLY A O 1
ATOM 1486 N N . ALA A 1 191 ? 1.031 6.728 14.134 1.00 98.12 191 ALA A N 1
ATOM 1487 C CA . ALA A 1 191 ? 0.057 5.662 13.932 1.00 98.12 191 ALA A CA 1
ATOM 1488 C C . ALA A 1 191 ? 0.562 4.329 14.501 1.00 98.12 191 ALA A C 1
ATOM 1490 O O . ALA A 1 191 ? 1.759 4.094 14.680 1.00 98.12 191 ALA A O 1
ATOM 1491 N N . ARG A 1 192 ? -0.369 3.421 14.800 1.00 97.94 192 ARG A N 1
ATOM 1492 C CA . ARG A 1 192 ? -0.032 2.097 15.338 1.00 97.94 192 ARG A CA 1
ATOM 1493 C C . ARG A 1 192 ? 0.063 1.083 14.198 1.00 97.94 192 ARG A C 1
ATOM 1495 O O . ARG A 1 192 ? -0.960 0.654 13.671 1.00 97.94 192 ARG A O 1
ATOM 1502 N N . GLY A 1 193 ? 1.289 0.710 13.831 1.00 98.50 193 GLY A N 1
ATOM 1503 C CA . GLY A 1 193 ? 1.559 -0.231 12.740 1.00 98.50 193 GLY A CA 1
ATOM 1504 C C . GLY A 1 193 ? 1.193 -1.682 13.072 1.00 98.50 193 GLY A C 1
ATOM 1505 O O . GLY A 1 193 ? 1.590 -2.198 14.117 1.00 98.50 193 GLY A O 1
ATOM 1506 N N . ILE A 1 194 ? 0.468 -2.341 12.174 1.00 98.81 194 ILE A N 1
ATOM 1507 C CA . ILE A 1 194 ? 0.186 -3.776 12.159 1.00 98.81 194 ILE A CA 1
ATOM 1508 C C . ILE A 1 194 ? 0.889 -4.364 10.937 1.00 98.81 194 ILE A C 1
ATOM 1510 O O . ILE A 1 194 ? 0.564 -4.019 9.802 1.00 98.81 194 ILE A O 1
ATOM 1514 N N . ALA A 1 195 ? 1.831 -5.266 11.189 1.00 98.69 195 ALA A N 1
ATOM 1515 C CA . ALA A 1 195 ? 2.526 -6.007 10.148 1.00 98.69 195 ALA A CA 1
ATOM 1516 C C . ALA A 1 195 ? 1.692 -7.214 9.711 1.00 98.69 195 ALA A C 1
ATOM 1518 O O . ALA A 1 195 ? 1.208 -7.961 10.565 1.00 98.69 195 ALA A O 1
ATOM 1519 N N . VAL A 1 196 ? 1.536 -7.436 8.409 1.00 98.56 196 VAL A N 1
ATOM 1520 C CA . VAL A 1 196 ? 0.782 -8.586 7.885 1.00 98.56 196 VAL A CA 1
ATOM 1521 C C . VAL A 1 196 ? 1.715 -9.679 7.369 1.00 98.56 196 VAL A C 1
ATOM 1523 O O . VAL A 1 196 ? 2.755 -9.388 6.787 1.00 98.56 196 VAL A O 1
ATOM 1526 N N . ALA A 1 197 ? 1.362 -10.945 7.597 1.00 97.56 197 ALA A N 1
ATOM 1527 C CA . ALA A 1 197 ? 2.213 -12.094 7.261 1.00 97.56 197 ALA A CA 1
ATOM 1528 C C . ALA A 1 197 ? 1.907 -12.733 5.894 1.00 97.56 197 ALA A C 1
ATOM 1530 O O . ALA A 1 197 ? 2.587 -13.678 5.502 1.00 97.56 197 ALA A O 1
ATOM 1531 N N . TRP A 1 198 ? 0.880 -12.253 5.187 1.00 97.00 198 TRP A N 1
ATOM 1532 C CA . TRP A 1 198 ? 0.464 -12.776 3.878 1.00 97.00 198 TRP A CA 1
ATOM 1533 C C . TRP A 1 198 ? 1.047 -12.004 2.687 1.00 97.00 198 TRP A C 1
ATOM 1535 O O . TRP A 1 198 ? 0.819 -12.397 1.545 1.00 97.00 198 TRP A O 1
ATOM 1545 N N . GLY A 1 199 ? 1.759 -10.906 2.946 1.00 94.69 199 GLY A N 1
ATOM 1546 C CA . GLY A 1 199 ? 2.338 -10.060 1.909 1.00 94.69 199 GLY A CA 1
ATOM 1547 C C . GLY A 1 199 ? 3.711 -10.519 1.426 1.00 94.69 199 GLY A C 1
ATOM 1548 O O . GLY A 1 199 ? 4.076 -11.691 1.510 1.00 94.69 199 GLY A O 1
ATOM 1549 N N . GLN A 1 200 ? 4.474 -9.582 0.867 1.00 91.38 200 GLN A N 1
ATOM 1550 C CA . GLN A 1 200 ? 5.667 -9.890 0.076 1.00 91.38 200 GLN A CA 1
ATOM 1551 C C . GLN A 1 200 ? 6.936 -10.045 0.911 1.00 91.38 200 GLN A C 1
ATOM 1553 O O . GLN A 1 200 ? 7.824 -10.822 0.548 1.00 91.38 200 GLN A O 1
ATOM 1558 N N . HIS A 1 201 ? 7.054 -9.287 2.002 1.00 95.00 201 HIS A N 1
ATOM 1559 C CA . HIS A 1 201 ? 8.232 -9.343 2.862 1.00 95.00 201 HIS A CA 1
ATOM 1560 C C . HIS A 1 201 ? 8.058 -10.381 3.977 1.00 95.00 201 HIS A C 1
ATOM 1562 O O . HIS A 1 201 ? 6.955 -10.545 4.502 1.00 95.00 201 HIS A O 1
ATOM 1568 N N . PRO A 1 202 ? 9.144 -11.057 4.398 1.00 94.94 202 PRO A N 1
ATOM 1569 C CA . PRO A 1 202 ? 9.106 -11.948 5.550 1.00 94.94 202 PRO A CA 1
ATOM 1570 C C . PRO A 1 202 ? 8.657 -11.209 6.811 1.00 94.94 202 PRO A C 1
ATOM 1572 O O . PRO A 1 202 ? 9.153 -10.120 7.119 1.00 94.94 202 PRO A O 1
ATOM 1575 N N . ILE A 1 203 ? 7.759 -11.827 7.578 1.00 95.75 203 ILE A N 1
ATOM 1576 C CA . ILE A 1 203 ? 7.204 -11.222 8.793 1.00 95.75 203 ILE A CA 1
ATOM 1577 C C . ILE A 1 203 ? 8.290 -10.890 9.824 1.00 95.75 203 ILE A C 1
ATOM 1579 O O . ILE A 1 203 ? 8.149 -9.934 10.584 1.00 95.75 203 ILE A O 1
ATOM 1583 N N . GLU A 1 204 ? 9.407 -11.620 9.826 1.00 95.75 204 GLU A N 1
ATOM 1584 C CA . GLU A 1 204 ? 10.562 -11.361 10.684 1.00 95.75 204 GLU A CA 1
ATOM 1585 C C . GLU A 1 204 ? 11.168 -9.979 10.408 1.00 95.75 204 GLU A C 1
ATOM 1587 O O . GLU A 1 204 ? 11.439 -9.231 11.345 1.00 95.75 204 GLU A O 1
ATOM 1592 N N . THR A 1 205 ? 11.304 -9.599 9.133 1.00 95.19 205 THR A N 1
ATOM 1593 C CA . THR A 1 205 ? 11.829 -8.285 8.727 1.00 95.19 205 THR A CA 1
ATOM 1594 C C . THR A 1 205 ? 10.898 -7.153 9.160 1.00 95.19 205 THR A C 1
ATOM 1596 O O . THR A 1 205 ? 11.348 -6.066 9.524 1.00 95.19 205 THR A O 1
ATOM 1599 N N . LEU A 1 206 ? 9.587 -7.397 9.171 1.00 97.00 206 LEU A N 1
ATOM 1600 C CA . LEU A 1 206 ? 8.612 -6.418 9.649 1.00 97.00 206 LEU A CA 1
ATOM 1601 C C . LEU A 1 206 ? 8.654 -6.300 11.175 1.00 97.00 206 LEU A C 1
ATOM 1603 O O . LEU A 1 206 ? 8.580 -5.191 11.698 1.00 97.00 206 LEU A O 1
ATOM 1607 N N . CYS A 1 207 ? 8.827 -7.414 11.894 1.00 94.69 207 CYS A N 1
ATOM 1608 C CA . CYS A 1 207 ? 8.968 -7.423 13.354 1.00 94.69 207 CYS A CA 1
ATOM 1609 C C . CYS A 1 207 ? 10.143 -6.559 13.841 1.00 94.69 207 CYS A C 1
ATOM 1611 O O . CYS A 1 207 ? 10.042 -5.936 14.900 1.00 94.69 207 CYS A O 1
ATOM 1613 N N . GLU A 1 208 ? 11.232 -6.480 13.069 1.00 96.69 208 GLU A N 1
ATOM 1614 C CA . GLU A 1 208 ? 12.382 -5.608 13.358 1.00 96.69 208 GLU A CA 1
ATOM 1615 C C . GLU A 1 208 ? 12.014 -4.116 13.380 1.00 96.69 208 GLU A C 1
ATOM 1617 O O . GLU A 1 208 ? 12.708 -3.325 14.013 1.00 96.69 208 GLU A O 1
ATOM 1622 N N . GLN A 1 209 ? 10.908 -3.723 12.739 1.00 97.44 209 GLN A N 1
ATOM 1623 C CA . GLN A 1 209 ? 10.389 -2.351 12.763 1.00 97.44 209 GLN A CA 1
ATOM 1624 C C . GLN A 1 209 ? 9.448 -2.081 13.952 1.00 97.44 209 GLN A C 1
ATOM 1626 O O . GLN A 1 209 ? 8.854 -1.008 14.038 1.00 97.44 209 GLN A O 1
ATOM 1631 N N . HIS A 1 210 ? 9.314 -3.036 14.878 1.00 96.69 210 HIS A N 1
ATOM 1632 C CA . HIS A 1 210 ? 8.519 -2.924 16.106 1.00 96.69 210 HIS A CA 1
ATOM 1633 C C . HIS A 1 210 ? 7.033 -2.556 15.896 1.00 96.69 210 HIS A C 1
ATOM 1635 O O . HIS A 1 210 ? 6.535 -1.625 16.540 1.00 96.69 210 HIS A O 1
ATOM 1641 N N . PRO A 1 211 ? 6.284 -3.286 15.044 1.00 97.50 211 PRO A N 1
ATOM 1642 C CA . PRO A 1 211 ? 4.843 -3.095 14.930 1.00 97.50 211 PRO A CA 1
ATOM 1643 C C . PRO A 1 211 ? 4.149 -3.366 16.272 1.00 97.50 211 PRO A C 1
ATOM 1645 O O . PRO A 1 211 ? 4.617 -4.162 17.090 1.00 97.50 211 PRO A O 1
ATOM 1648 N N . VAL A 1 212 ? 2.983 -2.753 16.495 1.00 97.56 212 VAL A N 1
ATOM 1649 C CA . VAL A 1 212 ? 2.197 -3.008 17.715 1.00 97.56 212 VAL A CA 1
ATOM 1650 C C . VAL A 1 212 ? 1.595 -4.414 17.736 1.00 97.56 212 VAL A C 1
ATOM 1652 O O . VAL A 1 212 ? 1.232 -4.912 18.803 1.00 97.56 212 VAL A O 1
ATOM 1655 N N . ALA A 1 213 ? 1.463 -5.037 16.563 1.00 97.62 213 ALA A N 1
ATOM 1656 C CA . ALA A 1 213 ? 1.014 -6.408 16.388 1.00 97.62 213 ALA A CA 1
ATOM 1657 C C . ALA A 1 213 ? 1.424 -6.953 15.013 1.00 97.62 213 ALA A C 1
ATOM 1659 O O . ALA A 1 213 ? 1.624 -6.196 14.066 1.00 97.62 213 ALA A O 1
ATOM 1660 N N . CYS A 1 214 ? 1.481 -8.278 14.905 1.00 98.12 214 CYS A N 1
ATOM 1661 C CA . CYS A 1 214 ? 1.556 -8.987 13.631 1.00 98.12 214 CYS A CA 1
ATOM 1662 C C . CYS A 1 214 ? 0.233 -9.720 13.389 1.00 98.12 214 CYS A C 1
ATOM 1664 O O . CYS A 1 214 ? -0.347 -10.268 14.330 1.00 98.12 214 CYS A O 1
ATOM 1666 N N . CYS A 1 215 ? -0.245 -9.730 12.149 1.00 98.12 215 CYS A N 1
ATOM 1667 C CA . CYS A 1 215 ? -1.497 -10.358 11.748 1.00 98.12 215 CYS A CA 1
ATOM 1668 C C . CYS A 1 215 ? -1.214 -11.487 10.752 1.00 98.12 215 CYS A C 1
ATOM 1670 O O . CYS A 1 215 ? -0.547 -11.272 9.741 1.00 98.12 215 CYS A O 1
ATOM 1672 N N . ALA A 1 216 ? -1.690 -12.695 11.056 1.00 96.81 216 ALA A N 1
ATOM 1673 C CA . ALA A 1 216 ? -1.370 -13.887 10.275 1.00 96.81 216 ALA A CA 1
ATOM 1674 C C . ALA A 1 216 ? -2.208 -14.003 8.996 1.00 96.81 216 ALA A C 1
ATOM 1676 O O . ALA A 1 216 ? -1.692 -14.433 7.968 1.00 96.81 216 ALA A O 1
ATOM 1677 N N . THR A 1 217 ?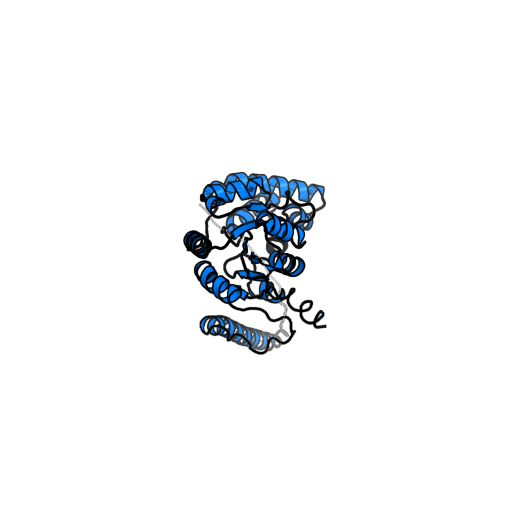 -3.486 -13.623 9.058 1.00 97.75 217 THR A N 1
ATOM 1678 C CA . THR A 1 217 ? -4.435 -13.728 7.941 1.00 97.75 217 THR A CA 1
ATOM 1679 C C . THR A 1 217 ? -5.367 -12.514 7.897 1.00 97.75 217 THR A C 1
ATOM 1681 O O . THR A 1 217 ? -5.610 -11.914 8.950 1.00 97.75 217 THR A O 1
ATOM 1684 N N . PRO A 1 218 ? -5.948 -12.165 6.731 1.00 98.12 218 PRO A N 1
ATOM 1685 C CA . PRO A 1 218 ? -6.943 -11.097 6.648 1.00 98.12 218 PRO A CA 1
ATOM 1686 C C . PRO A 1 218 ? -8.098 -11.274 7.642 1.00 98.12 218 PRO A C 1
ATOM 1688 O O . PRO A 1 218 ? -8.501 -10.311 8.293 1.00 98.12 218 PRO A O 1
ATOM 1691 N N . ALA A 1 219 ? -8.586 -12.505 7.824 1.00 98.00 219 ALA A N 1
ATOM 1692 C CA . ALA A 1 219 ? -9.705 -12.828 8.713 1.00 98.00 219 ALA A CA 1
ATOM 1693 C C . ALA A 1 219 ? -9.414 -12.567 10.207 1.00 98.00 219 ALA A C 1
ATOM 1695 O O . ALA A 1 219 ? -10.333 -12.380 11.004 1.00 98.00 219 ALA A O 1
ATOM 1696 N N . ASP A 1 220 ? -8.142 -12.526 10.617 1.00 97.81 220 ASP A N 1
ATOM 1697 C CA . ASP A 1 220 ? -7.761 -12.217 12.000 1.00 97.81 220 ASP A CA 1
ATOM 1698 C C . ASP A 1 220 ? -7.800 -10.715 12.317 1.00 97.81 220 ASP A C 1
ATOM 1700 O O . ASP A 1 220 ? -7.834 -10.325 13.494 1.00 97.81 220 ASP A O 1
ATOM 1704 N N . LEU A 1 221 ? -7.782 -9.866 11.286 1.00 98.38 221 LEU A N 1
ATOM 1705 C CA . LEU A 1 221 ? -7.603 -8.426 11.429 1.00 98.38 221 LEU A CA 1
ATOM 1706 C C . LEU A 1 221 ? -8.728 -7.737 12.222 1.00 98.38 221 LEU A C 1
ATOM 1708 O O . LEU A 1 221 ? -8.386 -6.953 13.111 1.00 98.38 221 LEU A O 1
ATOM 1712 N N . PRO A 1 222 ? -10.032 -8.022 12.013 1.00 98.44 222 PRO A N 1
ATOM 1713 C CA . PRO A 1 222 ? -11.097 -7.364 12.774 1.00 98.44 222 PRO A CA 1
ATOM 1714 C C . PRO A 1 222 ? -10.986 -7.623 14.280 1.00 98.44 222 PRO A C 1
ATOM 1716 O O . PRO A 1 222 ? -11.000 -6.697 15.098 1.00 98.44 222 PRO A O 1
ATOM 1719 N N . ARG A 1 223 ? -10.766 -8.887 14.665 1.00 97.69 223 ARG A N 1
ATOM 1720 C CA . ARG A 1 223 ? -10.559 -9.288 16.065 1.00 97.69 223 ARG A CA 1
ATOM 1721 C C . ARG A 1 223 ? -9.340 -8.596 16.672 1.00 97.69 223 ARG A C 1
ATOM 1723 O O . ARG A 1 223 ? -9.409 -8.117 17.808 1.00 97.69 223 ARG A O 1
ATOM 1730 N N . LEU A 1 224 ? -8.235 -8.539 15.930 1.00 97.81 224 LEU A N 1
ATOM 1731 C CA . LEU A 1 224 ? -7.018 -7.865 16.370 1.00 97.81 224 LEU A CA 1
ATOM 1732 C C . LEU A 1 224 ? -7.249 -6.358 16.564 1.00 97.81 224 LEU A C 1
ATOM 1734 O O . LEU A 1 224 ? -6.884 -5.816 17.610 1.00 97.81 224 LEU A O 1
ATOM 1738 N N . ALA A 1 225 ? -7.899 -5.701 15.601 1.00 97.44 225 ALA A N 1
ATOM 1739 C CA . ALA A 1 225 ? -8.210 -4.277 15.645 1.00 97.44 225 ALA A CA 1
ATOM 1740 C C . ALA A 1 225 ? -9.085 -3.923 16.859 1.00 97.44 225 ALA A C 1
ATOM 1742 O O . ALA A 1 225 ? -8.759 -2.986 17.592 1.00 97.44 225 ALA A O 1
ATOM 1743 N N . ARG A 1 226 ? -10.134 -4.711 17.147 1.00 96.25 226 ARG A N 1
ATOM 1744 C CA . ARG A 1 226 ? -10.969 -4.550 18.355 1.00 96.25 226 ARG A CA 1
ATOM 1745 C C . ARG A 1 226 ? -10.143 -4.636 19.640 1.00 96.25 226 ARG A C 1
ATOM 1747 O O . ARG A 1 226 ? -10.182 -3.724 20.461 1.00 96.25 226 ARG A O 1
ATOM 1754 N N . SER A 1 227 ? -9.311 -5.669 19.770 1.00 95.69 227 SER A N 1
ATOM 1755 C CA . SER A 1 227 ? -8.421 -5.841 20.930 1.00 95.69 227 SER A CA 1
ATOM 1756 C C . SER A 1 227 ? -7.456 -4.659 21.120 1.00 95.69 227 SER A C 1
ATOM 1758 O O . SER A 1 227 ? -7.183 -4.253 22.251 1.00 95.69 227 SER A O 1
ATOM 1760 N N . LEU A 1 228 ? -6.940 -4.073 20.034 1.00 94.50 228 LEU A N 1
ATOM 1761 C CA . LEU A 1 228 ? -6.076 -2.889 20.104 1.00 94.50 228 LEU A CA 1
ATOM 1762 C C . LEU A 1 228 ? -6.845 -1.610 20.463 1.00 94.50 228 LEU A C 1
ATOM 1764 O O . LEU A 1 228 ? -6.284 -0.743 21.138 1.00 94.50 228 LEU A O 1
ATOM 1768 N N . ARG A 1 229 ? -8.108 -1.493 20.031 1.00 92.75 229 ARG A N 1
ATOM 1769 C CA . ARG A 1 229 ? -9.008 -0.378 20.365 1.00 92.75 229 ARG A CA 1
ATOM 1770 C C . ARG A 1 229 ? -9.374 -0.368 21.850 1.00 92.75 229 ARG A C 1
ATOM 1772 O O . ARG A 1 229 ? -9.348 0.698 22.461 1.00 92.75 229 ARG A O 1
ATOM 1779 N N . ASP A 1 230 ? -9.626 -1.539 22.429 1.00 84.31 230 ASP A N 1
ATOM 1780 C CA . ASP A 1 230 ? -10.052 -1.691 23.829 1.00 84.31 230 ASP A CA 1
ATOM 1781 C C . ASP A 1 230 ? -8.904 -1.505 24.835 1.00 84.31 230 ASP A C 1
ATOM 1783 O O . ASP A 1 230 ? -9.115 -1.114 25.986 1.00 84.31 230 ASP A O 1
ATOM 1787 N N . LYS A 1 231 ? -7.658 -1.744 24.411 1.00 76.06 231 LYS A N 1
ATOM 1788 C CA . LYS A 1 231 ? -6.468 -1.472 25.225 1.00 76.06 231 LYS A CA 1
ATOM 1789 C C . LYS A 1 231 ? -6.216 0.037 25.287 1.00 76.06 231 LYS A C 1
ATOM 1791 O O . LYS A 1 231 ? -5.484 0.599 24.471 1.00 76.06 231 LYS A O 1
ATOM 1796 N N . THR A 1 232 ? -6.773 0.707 26.297 1.00 54.03 232 THR A N 1
ATOM 1797 C CA . THR A 1 232 ? -6.362 2.071 26.663 1.00 54.03 232 THR A CA 1
ATOM 1798 C C . THR A 1 232 ? -4.878 2.069 27.037 1.00 54.03 232 THR A C 1
ATOM 1800 O O . THR A 1 232 ? -4.496 1.578 28.102 1.00 54.03 232 THR A O 1
ATOM 1803 N N . PHE A 1 233 ? -4.027 2.607 26.162 1.00 51.59 233 PHE A N 1
ATOM 1804 C CA . PHE A 1 233 ? -2.603 2.786 26.437 1.00 51.59 233 PHE A CA 1
ATOM 1805 C C . PHE A 1 233 ? -2.424 3.926 27.446 1.00 51.59 233 PHE A C 1
ATOM 1807 O O . PHE A 1 233 ? -2.505 5.106 27.105 1.00 51.59 233 PHE A O 1
ATOM 1814 N N . ASN A 1 234 ? -2.176 3.582 28.710 1.00 39.91 234 ASN A N 1
ATOM 1815 C CA . ASN A 1 234 ? -1.760 4.563 29.707 1.00 39.91 234 ASN A CA 1
ATOM 1816 C C . ASN A 1 234 ? -0.328 5.023 29.384 1.00 39.91 234 ASN A C 1
ATOM 1818 O O . ASN A 1 234 ? 0.595 4.210 29.376 1.00 39.91 234 ASN A O 1
ATOM 1822 N N . LYS A 1 235 ? -0.136 6.328 29.139 1.00 35.56 235 LYS A N 1
ATOM 1823 C CA . LYS A 1 235 ? 1.182 6.977 29.002 1.00 35.56 235 LYS A CA 1
ATOM 1824 C C . LYS A 1 235 ? 1.938 6.946 30.338 1.00 35.56 235 LYS A C 1
ATOM 1826 O O . LYS A 1 235 ? 2.012 7.956 31.018 1.00 35.56 235 LYS A O 1
ATOM 1831 N N . ASN A 1 236 ? 2.480 5.795 30.708 1.00 31.27 236 ASN A N 1
ATOM 1832 C CA . ASN A 1 236 ? 3.598 5.638 31.633 1.00 31.27 236 ASN A CA 1
ATOM 1833 C C . ASN A 1 236 ? 4.394 4.455 31.081 1.00 31.27 236 ASN A C 1
ATOM 1835 O O . ASN A 1 236 ? 3.863 3.353 31.015 1.00 31.27 236 ASN A O 1
ATOM 1839 N N . GLY A 1 237 ? 5.609 4.710 30.594 1.00 36.50 237 GLY A N 1
ATOM 1840 C CA . GLY A 1 237 ? 6.445 3.770 29.843 1.00 36.50 237 GLY A CA 1
ATOM 1841 C C . GLY A 1 237 ? 6.919 2.549 30.635 1.00 36.50 237 GLY A C 1
ATOM 1842 O O . GLY A 1 237 ? 8.109 2.386 30.874 1.00 36.50 237 GLY A O 1
ATOM 1843 N N . SER A 1 238 ? 5.994 1.668 30.995 1.00 28.92 238 SER A N 1
ATOM 1844 C CA . SER A 1 238 ? 6.258 0.305 31.431 1.00 28.92 238 SER A CA 1
ATOM 1845 C C . SER A 1 238 ? 5.151 -0.602 30.894 1.00 28.92 238 SER A C 1
ATOM 1847 O O . SER A 1 238 ? 4.081 -0.757 31.478 1.00 28.92 238 SER A O 1
ATOM 1849 N N . THR A 1 239 ? 5.406 -1.245 29.757 1.00 33.22 239 THR A N 1
ATOM 1850 C CA . THR A 1 239 ? 4.653 -2.436 29.355 1.00 33.22 239 THR A CA 1
ATOM 1851 C C . THR A 1 239 ? 4.979 -3.557 30.339 1.00 33.22 239 THR A C 1
ATOM 1853 O O . THR A 1 239 ? 5.876 -4.361 30.105 1.00 33.22 239 THR A O 1
ATOM 1856 N N . GLN A 1 240 ? 4.274 -3.609 31.469 1.00 32.12 240 GLN A N 1
ATOM 1857 C CA . GLN A 1 240 ? 4.287 -4.767 32.359 1.00 32.12 240 GLN A CA 1
ATOM 1858 C C . GLN A 1 240 ? 3.022 -5.588 32.123 1.00 32.12 240 GLN A C 1
ATOM 1860 O O . GLN A 1 240 ? 2.066 -5.557 32.889 1.00 32.12 240 GLN A O 1
ATOM 1865 N N . SER A 1 241 ? 3.019 -6.272 30.984 1.00 30.58 241 SER A N 1
ATOM 1866 C CA . SER A 1 241 ? 2.396 -7.577 30.753 1.00 30.58 241 SER A CA 1
ATOM 1867 C C . SER A 1 241 ? 2.696 -7.927 29.306 1.00 30.58 241 SER A C 1
ATOM 1869 O O . SER A 1 241 ? 2.087 -7.382 28.386 1.00 30.58 241 SER A O 1
ATOM 1871 N N . ALA A 1 242 ? 3.692 -8.792 29.112 1.00 28.95 242 ALA A N 1
ATOM 1872 C CA . ALA A 1 242 ? 3.878 -9.489 27.854 1.00 28.95 242 ALA A CA 1
ATOM 1873 C C . ALA A 1 242 ? 2.530 -10.113 27.481 1.00 28.95 242 ALA A C 1
ATOM 1875 O O . ALA A 1 242 ? 2.008 -10.956 28.214 1.00 28.95 242 ALA A O 1
ATOM 1876 N N . VAL A 1 243 ? 1.931 -9.648 26.386 1.00 34.53 243 VAL A N 1
ATOM 1877 C CA . VAL A 1 243 ? 0.789 -10.341 25.802 1.00 34.53 243 VAL A CA 1
ATOM 1878 C C . VAL A 1 243 ? 1.327 -11.706 25.405 1.00 34.53 243 VAL A C 1
ATOM 1880 O O . VAL A 1 243 ? 2.281 -11.790 24.631 1.00 34.53 243 VAL A O 1
ATOM 1883 N N . HIS A 1 244 ? 0.778 -12.752 26.021 1.00 33.41 244 HIS A N 1
ATOM 1884 C CA . HIS A 1 244 ?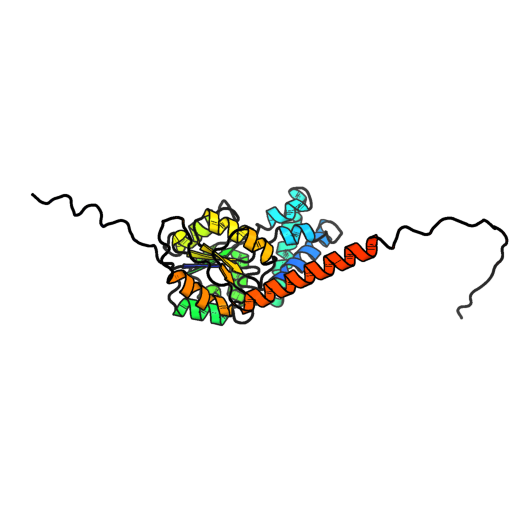 1.022 -14.128 25.625 1.00 33.41 244 HIS A CA 1
ATOM 1885 C C . HIS A 1 244 ? 0.940 -14.221 24.103 1.00 33.41 244 HIS A 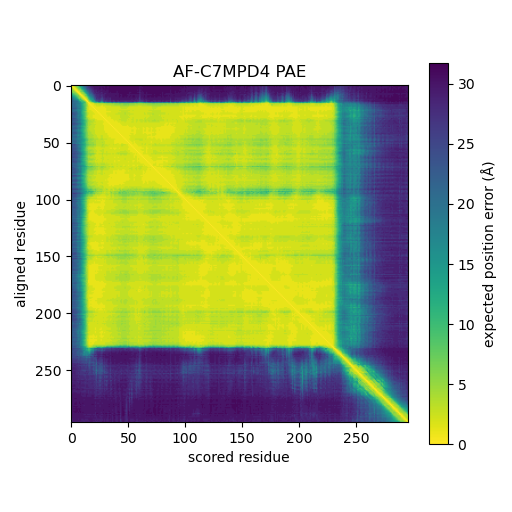C 1
ATOM 1887 O O . HIS A 1 244 ? -0.087 -13.883 23.514 1.00 33.41 244 HIS A O 1
ATOM 1893 N N . MET A 1 245 ? 2.048 -14.651 23.495 1.00 39.19 245 MET A N 1
ATOM 1894 C CA . MET A 1 245 ? 2.046 -15.186 22.144 1.00 39.19 245 MET A CA 1
ATOM 1895 C C . MET A 1 245 ? 0.909 -16.198 22.065 1.00 39.19 245 MET A C 1
ATOM 1897 O O . MET A 1 245 ? 0.824 -17.103 22.898 1.00 39.19 245 MET A O 1
ATOM 1901 N N . ASP A 1 246 ? 0.016 -16.003 21.102 1.00 40.62 246 ASP A N 1
ATOM 1902 C CA . ASP A 1 246 ? -1.024 -16.975 20.815 1.00 40.62 246 ASP A CA 1
ATOM 1903 C C . ASP A 1 246 ? -0.353 -18.338 20.577 1.00 40.62 246 ASP A C 1
ATOM 1905 O O . ASP A 1 246 ? 0.687 -18.422 19.918 1.00 40.62 246 ASP A O 1
ATOM 1909 N N . SER A 1 247 ? -0.905 -19.408 21.147 1.00 37.66 247 SER A N 1
ATOM 1910 C CA . SER A 1 247 ? -0.292 -20.746 21.110 1.00 37.66 247 SER A CA 1
ATOM 1911 C C . SER A 1 247 ? -0.067 -21.257 19.678 1.00 37.66 247 SER A C 1
ATOM 1913 O O . SER A 1 247 ? 0.869 -22.019 19.428 1.00 37.66 247 SER A O 1
ATOM 1915 N N . ALA A 1 248 ? -0.858 -20.758 18.722 1.00 41.84 248 ALA A N 1
ATOM 1916 C CA . ALA A 1 248 ? -0.675 -20.981 17.292 1.00 41.84 248 ALA A CA 1
ATOM 1917 C C . ALA A 1 248 ? 0.592 -20.295 16.738 1.00 41.84 248 ALA A C 1
ATOM 1919 O O . ALA A 1 248 ? 1.294 -20.869 15.908 1.00 41.84 248 ALA A O 1
ATOM 1920 N N . PHE A 1 249 ? 0.944 -19.109 17.242 1.00 40.56 249 PHE A N 1
ATOM 1921 C CA . PHE A 1 249 ? 2.145 -18.370 16.845 1.00 40.56 249 PHE A CA 1
ATOM 1922 C C . PHE A 1 249 ? 3.412 -18.955 17.477 1.00 40.56 249 PHE A C 1
ATOM 1924 O O . PHE A 1 249 ? 4.434 -19.080 16.808 1.00 40.56 249 PHE A O 1
ATOM 1931 N N . THR A 1 250 ? 3.344 -19.408 18.735 1.00 38.06 250 THR A N 1
ATOM 1932 C CA . THR A 1 250 ? 4.445 -20.154 19.365 1.00 38.06 250 THR A CA 1
ATOM 1933 C C . THR A 1 250 ? 4.752 -21.449 18.610 1.00 38.06 250 THR A C 1
ATOM 1935 O O . THR A 1 250 ? 5.915 -21.831 18.523 1.00 38.06 250 THR A O 1
ATOM 1938 N N . ALA A 1 251 ? 3.754 -22.108 18.013 1.00 35.50 251 ALA A N 1
ATOM 1939 C CA . ALA A 1 251 ? 3.974 -23.296 17.190 1.00 35.50 251 ALA A CA 1
ATOM 1940 C C . ALA A 1 251 ? 4.716 -22.972 15.880 1.00 35.50 251 ALA A C 1
ATOM 1942 O O . ALA A 1 251 ? 5.679 -23.663 15.550 1.00 35.50 251 ALA A O 1
ATOM 1943 N N . VAL A 1 252 ? 4.341 -21.895 15.178 1.00 40.38 252 VAL A N 1
ATOM 1944 C CA . VAL A 1 252 ? 5.044 -21.447 13.961 1.00 40.38 252 VAL A CA 1
ATOM 1945 C C . VAL A 1 252 ? 6.466 -20.984 14.301 1.00 40.38 252 VAL A C 1
ATOM 1947 O O . VAL A 1 252 ? 7.421 -21.514 13.736 1.00 40.38 252 VAL A O 1
ATOM 1950 N N . TYR A 1 253 ? 6.623 -20.118 15.306 1.00 38.75 253 TYR A N 1
ATOM 1951 C CA . TYR A 1 253 ? 7.912 -19.588 15.771 1.00 38.75 253 TYR A CA 1
ATOM 1952 C C . TYR A 1 253 ? 8.864 -20.679 16.309 1.00 38.75 253 TYR A C 1
ATOM 1954 O O . TYR A 1 253 ? 10.057 -20.677 16.009 1.00 38.75 253 TYR A O 1
ATOM 1962 N N . ASN A 1 254 ? 8.363 -21.668 17.062 1.00 36.53 254 ASN A N 1
ATOM 1963 C CA . ASN A 1 254 ? 9.203 -22.757 17.584 1.00 36.53 254 ASN A CA 1
ATOM 1964 C C . ASN A 1 254 ? 9.500 -23.849 16.545 1.00 36.53 254 ASN A C 1
ATOM 1966 O O . ASN A 1 254 ? 10.534 -24.519 16.649 1.00 36.53 254 ASN A O 1
ATOM 1970 N N . SER A 1 255 ? 8.631 -24.041 15.545 1.00 37.81 255 SER A N 1
ATOM 1971 C CA . SER A 1 255 ? 8.892 -24.975 14.442 1.00 37.81 255 SER A CA 1
ATOM 1972 C C . SER A 1 255 ? 10.025 -24.482 13.534 1.00 37.81 255 SER A C 1
ATOM 1974 O O . SER A 1 255 ? 10.889 -25.270 13.143 1.00 37.81 255 SER A O 1
ATOM 1976 N N . THR A 1 256 ? 10.106 -23.169 13.292 1.00 40.47 256 THR A N 1
ATOM 1977 C CA . THR A 1 256 ? 11.179 -22.548 12.505 1.00 40.47 256 THR A CA 1
ATOM 1978 C C . THR A 1 256 ? 12.478 -22.424 13.306 1.00 40.47 256 THR A C 1
ATOM 1980 O O . THR A 1 256 ? 13.537 -22.778 12.781 1.00 40.47 256 THR A O 1
ATOM 1983 N N . ALA A 1 257 ? 12.420 -22.075 14.598 1.00 36.28 257 ALA A N 1
ATOM 1984 C CA . ALA A 1 257 ? 13.597 -22.043 15.477 1.00 36.28 257 ALA A CA 1
ATOM 1985 C C . ALA A 1 257 ? 14.262 -23.428 15.646 1.00 36.28 257 ALA A C 1
ATOM 1987 O O . ALA A 1 257 ? 15.490 -23.542 15.638 1.00 36.28 257 ALA A O 1
ATOM 1988 N N . SER A 1 258 ? 13.468 -24.504 15.712 1.00 35.22 258 SER A N 1
ATOM 1989 C CA . SER A 1 258 ? 13.992 -25.881 15.753 1.00 35.22 258 SER A CA 1
ATOM 1990 C C . SER A 1 258 ? 14.592 -26.321 14.408 1.00 35.22 258 SER A C 1
ATOM 1992 O O . SER A 1 258 ? 15.575 -27.064 14.382 1.00 35.22 258 SER A O 1
ATOM 1994 N N . SER A 1 259 ? 14.059 -25.825 13.284 1.00 37.88 259 SER A N 1
ATOM 1995 C CA . SER A 1 259 ? 14.603 -26.096 11.944 1.00 37.88 259 SER A CA 1
ATOM 1996 C C . SER A 1 259 ? 15.948 -25.395 11.689 1.00 37.88 259 SER A C 1
ATOM 1998 O O . SER A 1 259 ? 16.827 -25.969 11.045 1.00 37.88 259 SER A O 1
ATOM 2000 N N . GLN A 1 260 ? 16.172 -24.206 12.268 1.00 36.28 260 GLN A N 1
ATOM 2001 C CA . GLN A 1 260 ? 17.451 -23.493 12.174 1.00 36.28 260 GLN A CA 1
ATOM 2002 C C . GLN A 1 260 ? 18.547 -24.134 13.038 1.00 36.28 260 GLN A C 1
ATOM 2004 O O . GLN A 1 260 ? 19.687 -24.241 12.582 1.00 36.28 260 GLN A O 1
ATOM 2009 N N . ALA A 1 261 ? 18.213 -24.658 14.224 1.00 35.34 261 ALA A N 1
ATOM 2010 C CA . ALA A 1 261 ? 19.163 -25.423 15.039 1.00 35.34 261 ALA A CA 1
ATOM 2011 C C . ALA A 1 261 ? 19.570 -26.753 14.363 1.00 35.34 261 ALA A C 1
ATOM 2013 O O . ALA A 1 261 ? 20.743 -27.135 14.381 1.00 35.34 261 ALA A O 1
ATOM 2014 N N . ALA A 1 262 ? 18.631 -27.432 13.694 1.00 33.62 262 ALA A N 1
ATOM 2015 C CA . ALA A 1 262 ? 18.913 -28.660 12.946 1.00 33.62 262 ALA A CA 1
ATOM 2016 C C . ALA A 1 262 ? 19.713 -28.406 11.650 1.00 33.62 262 ALA A C 1
ATOM 2018 O O . ALA A 1 262 ? 20.608 -29.182 11.311 1.00 33.62 262 ALA A O 1
ATOM 2019 N N . CYS A 1 263 ? 19.456 -27.293 10.953 1.00 30.42 263 CYS A N 1
ATOM 2020 C CA . CYS A 1 263 ? 20.180 -26.923 9.734 1.00 30.42 263 CYS A CA 1
ATOM 2021 C C . CYS A 1 263 ? 21.624 -26.465 10.029 1.00 30.42 263 CYS A C 1
ATOM 2023 O O . CYS A 1 263 ? 22.559 -26.886 9.349 1.00 30.42 263 CYS A O 1
ATOM 2025 N N . GLN A 1 264 ? 21.848 -25.697 11.105 1.00 34.25 264 GLN A N 1
ATOM 2026 C CA . GLN A 1 264 ? 23.200 -25.271 11.500 1.00 34.25 264 GLN A CA 1
ATOM 2027 C C . GLN A 1 264 ? 24.076 -26.428 12.006 1.00 34.25 264 GLN A C 1
ATOM 2029 O O . GLN A 1 264 ? 25.290 -26.411 11.799 1.00 34.25 264 GLN A O 1
ATOM 2034 N N . THR A 1 265 ? 23.481 -27.466 12.603 1.00 34.56 265 THR A N 1
ATOM 2035 C CA . THR A 1 265 ? 24.234 -28.645 13.066 1.00 34.56 265 THR A CA 1
ATOM 2036 C C . THR A 1 265 ? 24.648 -29.549 11.895 1.00 34.56 265 THR A C 1
ATOM 2038 O O . THR A 1 265 ? 25.777 -30.039 11.866 1.00 34.56 265 THR A O 1
ATOM 2041 N N . ASN A 1 266 ? 23.801 -29.688 10.866 1.00 30.75 266 ASN A N 1
ATOM 2042 C CA . ASN A 1 266 ? 24.130 -30.464 9.663 1.00 30.75 266 ASN A CA 1
ATOM 2043 C C . ASN A 1 266 ? 25.158 -29.769 8.751 1.00 30.75 266 ASN A C 1
ATOM 2045 O O . ASN A 1 266 ? 25.977 -30.445 8.129 1.00 30.75 266 ASN A O 1
ATOM 2049 N N . ILE A 1 267 ? 25.190 -28.432 8.715 1.00 35.06 267 ILE A N 1
ATOM 2050 C CA . ILE A 1 267 ? 26.206 -27.682 7.954 1.00 35.06 267 ILE A CA 1
ATOM 2051 C C . ILE A 1 267 ? 27.582 -27.736 8.646 1.00 35.06 267 ILE A C 1
ATOM 2053 O O . ILE A 1 267 ? 28.605 -27.808 7.965 1.00 35.06 267 ILE A O 1
ATOM 2057 N N . ARG A 1 268 ? 27.640 -27.790 9.987 1.00 31.91 268 ARG A N 1
ATOM 2058 C CA . ARG A 1 268 ? 28.912 -27.941 10.722 1.00 31.91 268 ARG A CA 1
ATOM 2059 C C . ARG A 1 268 ? 29.514 -29.346 10.612 1.00 31.91 268 ARG A C 1
ATOM 2061 O O . ARG A 1 268 ? 30.717 -29.462 10.423 1.00 31.91 268 ARG A O 1
ATOM 2068 N N . MET A 1 269 ? 28.689 -30.394 10.628 1.00 33.78 269 MET A N 1
ATOM 2069 C CA . MET A 1 269 ? 29.152 -31.786 10.480 1.00 33.78 269 MET A CA 1
ATOM 2070 C C . MET A 1 269 ? 29.629 -32.122 9.054 1.00 33.78 269 MET A C 1
ATOM 2072 O O . MET A 1 269 ? 30.446 -33.019 8.871 1.00 33.78 269 MET A O 1
ATOM 2076 N N . SER A 1 270 ? 29.151 -31.393 8.038 1.00 35.16 270 SER A N 1
ATOM 2077 C CA . SER A 1 270 ? 29.524 -31.622 6.631 1.00 35.16 270 SER A CA 1
ATOM 2078 C C . SER A 1 270 ? 30.856 -30.966 6.238 1.00 35.16 270 SER A C 1
ATOM 2080 O O . SER A 1 270 ? 31.508 -31.420 5.302 1.00 35.16 270 SER A O 1
ATOM 2082 N N . ASN A 1 271 ? 31.280 -29.920 6.959 1.00 33.62 271 ASN A N 1
ATOM 2083 C CA . ASN A 1 271 ? 32.507 -29.173 6.659 1.00 33.62 271 ASN A CA 1
ATOM 2084 C C . ASN A 1 271 ? 33.749 -29.676 7.415 1.00 33.62 271 ASN A C 1
ATOM 2086 O O . ASN A 1 271 ? 34.859 -29.321 7.033 1.00 33.62 271 ASN A O 1
ATOM 2090 N N . GLU A 1 272 ? 33.594 -30.528 8.434 1.00 34.53 272 GLU A N 1
ATOM 2091 C CA . GLU A 1 272 ? 34.726 -31.152 9.144 1.00 34.53 272 GLU A CA 1
ATOM 2092 C C . GLU A 1 272 ? 35.124 -32.527 8.566 1.00 34.53 272 GLU A C 1
ATOM 2094 O O . GLU A 1 272 ? 36.206 -33.024 8.858 1.00 34.53 272 GLU A O 1
ATOM 2099 N N . ALA A 1 273 ? 34.316 -33.116 7.674 1.00 35.56 273 ALA A N 1
ATOM 2100 C CA . ALA A 1 273 ? 34.614 -34.395 7.011 1.00 35.56 273 ALA A CA 1
ATOM 2101 C C . ALA A 1 273 ? 35.258 -34.256 5.609 1.00 35.56 273 ALA A C 1
ATOM 2103 O O . ALA A 1 273 ? 35.492 -35.257 4.934 1.00 35.56 273 ALA A O 1
ATOM 2104 N N . GLY A 1 274 ? 35.527 -33.028 5.144 1.00 33.94 274 GLY A N 1
ATOM 2105 C CA . GLY A 1 274 ? 35.926 -32.737 3.757 1.00 33.94 274 GLY A CA 1
ATOM 2106 C C . GLY A 1 274 ? 37.410 -32.439 3.510 1.00 33.94 274 GLY A C 1
ATOM 2107 O O . GLY A 1 274 ? 37.782 -32.184 2.367 1.00 33.94 274 GLY A O 1
ATOM 2108 N N . THR A 1 275 ? 38.270 -32.450 4.532 1.00 32.16 275 THR A N 1
ATOM 2109 C CA . THR A 1 275 ? 39.684 -32.040 4.398 1.00 32.16 275 THR A CA 1
ATOM 2110 C C . THR A 1 275 ? 40.684 -33.107 4.831 1.00 32.16 275 THR A C 1
ATOM 2112 O O . THR A 1 275 ? 41.689 -32.781 5.441 1.00 32.16 275 THR A O 1
ATOM 2115 N N . GLU A 1 276 ? 40.464 -34.374 4.482 1.00 33.41 276 GLU A N 1
ATOM 2116 C CA . GLU A 1 276 ? 41.520 -35.399 4.504 1.00 33.41 276 GLU A CA 1
ATOM 2117 C C . GLU A 1 276 ? 41.309 -36.409 3.366 1.00 33.41 276 GLU A C 1
ATOM 2119 O O . GLU A 1 276 ? 40.737 -37.473 3.569 1.00 33.41 276 GLU A O 1
ATOM 2124 N N . ASN A 1 277 ? 41.719 -36.055 2.141 1.00 33.66 277 ASN A N 1
ATOM 2125 C CA . ASN A 1 277 ? 42.379 -36.962 1.182 1.00 33.66 277 ASN A CA 1
ATOM 2126 C C . ASN A 1 277 ? 42.459 -36.342 -0.217 1.00 33.66 277 ASN A C 1
ATOM 2128 O O . ASN A 1 277 ? 41.576 -36.520 -1.051 1.00 33.66 277 ASN A O 1
ATOM 2132 N N . SER A 1 278 ? 43.586 -35.707 -0.523 1.00 29.97 278 SER A N 1
ATOM 2133 C CA . SER A 1 278 ? 44.083 -35.670 -1.900 1.00 29.97 278 SER A CA 1
ATOM 2134 C C . SER A 1 278 ? 45.587 -35.429 -1.891 1.00 29.97 278 SER A C 1
ATOM 2136 O O . SER A 1 278 ? 46.062 -34.312 -2.084 1.00 29.97 278 SER A O 1
ATOM 2138 N N . ASN A 1 279 ? 46.351 -36.489 -1.641 1.00 29.78 279 ASN A N 1
ATOM 2139 C CA . ASN A 1 279 ? 47.751 -36.523 -2.027 1.00 29.78 279 ASN A CA 1
ATOM 2140 C C . ASN A 1 279 ? 48.125 -37.955 -2.412 1.00 29.78 279 ASN A C 1
ATOM 2142 O O . ASN A 1 279 ? 48.234 -38.806 -1.537 1.00 29.78 279 ASN A O 1
ATOM 2146 N N . GLN A 1 280 ? 48.289 -38.179 -3.721 1.00 30.23 280 GLN A N 1
ATOM 2147 C CA . GLN A 1 280 ? 49.216 -39.105 -4.397 1.00 30.23 280 GLN A CA 1
ATOM 2148 C C . GLN A 1 280 ? 48.593 -39.761 -5.642 1.00 30.23 280 GLN A C 1
ATOM 2150 O O . GLN A 1 280 ? 47.599 -40.471 -5.551 1.00 30.23 280 GLN A O 1
ATOM 2155 N N . ALA A 1 281 ? 49.274 -39.558 -6.780 1.00 30.25 281 ALA A N 1
ATOM 2156 C CA . ALA A 1 281 ? 49.741 -40.589 -7.724 1.00 30.25 281 ALA A CA 1
ATOM 2157 C C . ALA A 1 281 ? 49.529 -40.258 -9.221 1.00 30.25 281 ALA A C 1
ATOM 2159 O O . ALA A 1 281 ? 48.460 -40.427 -9.790 1.00 30.25 281 ALA A O 1
ATOM 2160 N N . HIS A 1 282 ? 50.647 -39.854 -9.834 1.00 30.45 282 HIS A N 1
ATOM 2161 C CA . HIS A 1 282 ? 51.220 -40.331 -11.101 1.00 30.45 282 HIS A CA 1
ATOM 2162 C C . HIS A 1 282 ? 50.430 -40.327 -12.426 1.00 30.45 282 HIS A C 1
ATOM 2164 O O . HIS A 1 282 ? 49.658 -41.223 -12.738 1.00 30.45 282 HIS A O 1
ATOM 2170 N N . VAL A 1 283 ? 50.852 -39.393 -13.290 1.00 31.05 283 VAL A N 1
ATOM 2171 C CA . VAL A 1 283 ? 51.491 -39.610 -14.609 1.00 31.05 283 VAL A CA 1
ATOM 2172 C C . VAL A 1 283 ? 51.308 -41.000 -15.240 1.00 31.05 283 VAL A C 1
ATOM 2174 O O . VAL A 1 283 ? 51.950 -41.959 -14.812 1.00 31.05 283 VAL A O 1
ATOM 2177 N N . LYS A 1 284 ? 50.605 -41.042 -16.379 1.00 29.06 284 LYS A N 1
ATOM 2178 C CA . LYS A 1 284 ? 51.112 -41.627 -17.633 1.00 29.06 284 LYS A CA 1
ATOM 2179 C C . LYS A 1 284 ? 50.288 -41.144 -18.826 1.00 29.06 284 LYS A C 1
ATOM 2181 O O . LYS A 1 284 ? 49.081 -41.332 -18.892 1.00 29.06 284 LYS A O 1
ATOM 2186 N N . ASP A 1 285 ? 51.008 -40.510 -19.736 1.00 31.08 285 ASP A N 1
ATOM 2187 C CA . ASP A 1 285 ? 50.595 -40.082 -21.064 1.00 31.08 285 ASP A CA 1
ATOM 2188 C C . ASP A 1 285 ? 50.832 -41.227 -22.069 1.00 31.08 285 ASP A C 1
ATOM 2190 O O . ASP A 1 285 ? 51.743 -42.038 -21.858 1.00 31.08 285 ASP A O 1
ATOM 2194 N N . SER A 1 286 ? 50.030 -41.260 -23.140 1.00 29.25 286 SER A N 1
ATOM 2195 C CA . SER A 1 286 ? 50.340 -41.720 -24.511 1.00 29.25 286 SER A CA 1
ATOM 2196 C C . SER A 1 286 ? 49.253 -42.551 -25.230 1.00 29.25 286 SER A C 1
ATOM 2198 O O . SER A 1 286 ? 48.739 -43.554 -24.741 1.00 29.25 286 SER A O 1
ATOM 2200 N N . THR A 1 287 ? 49.039 -42.138 -26.489 1.00 30.14 287 THR A N 1
ATOM 2201 C CA . THR A 1 287 ? 48.536 -42.854 -27.687 1.00 30.14 287 THR A CA 1
ATOM 2202 C C . THR A 1 287 ? 47.024 -42.987 -27.972 1.00 30.14 287 THR A C 1
ATOM 2204 O O . THR A 1 287 ? 46.372 -43.944 -27.588 1.00 30.14 287 THR A O 1
ATOM 2207 N N . GLN A 1 288 ? 46.507 -41.998 -28.722 1.00 27.61 288 GLN A N 1
ATOM 2208 C CA . GLN A 1 288 ? 46.158 -42.037 -30.165 1.00 27.61 288 GLN A CA 1
ATOM 2209 C C . GLN A 1 288 ? 45.078 -43.005 -30.731 1.00 27.61 288 GLN A C 1
ATOM 2211 O O . GLN A 1 288 ? 45.079 -44.202 -30.477 1.00 27.61 288 GLN A O 1
ATOM 2216 N N . CYS A 1 289 ? 44.312 -42.431 -31.680 1.00 26.02 289 CYS A N 1
ATOM 2217 C CA . CYS A 1 289 ? 43.538 -43.005 -32.803 1.00 26.02 289 CYS A CA 1
ATOM 2218 C C . CYS A 1 289 ? 42.027 -43.318 -32.650 1.00 26.02 289 CYS A C 1
ATOM 2220 O O . CYS A 1 289 ? 41.623 -44.393 -32.231 1.00 26.02 289 CYS A O 1
ATOM 2222 N N . ASP A 1 290 ? 41.231 -42.370 -33.167 1.00 28.09 290 ASP A N 1
ATOM 2223 C CA . ASP A 1 290 ? 40.425 -42.485 -34.399 1.00 28.09 290 ASP A CA 1
ATOM 2224 C C . ASP A 1 290 ? 39.123 -43.328 -34.482 1.00 28.09 290 ASP A C 1
ATOM 2226 O O . ASP A 1 290 ? 39.099 -44.539 -34.296 1.00 28.09 290 ASP A O 1
ATOM 2230 N N . VAL A 1 291 ? 38.096 -42.633 -35.016 1.00 30.80 291 VAL A N 1
ATOM 2231 C CA . VAL A 1 291 ? 37.120 -43.064 -36.049 1.00 30.80 291 VAL A CA 1
ATOM 2232 C C . VAL A 1 291 ? 35.680 -43.474 -35.645 1.00 30.80 291 VAL A C 1
ATOM 2234 O O . VAL A 1 291 ? 35.395 -44.575 -35.192 1.00 30.80 291 VAL A O 1
ATOM 2237 N N . LYS A 1 292 ? 34.773 -42.569 -36.068 1.00 30.89 292 LYS A N 1
ATOM 2238 C CA . LYS A 1 292 ? 33.425 -42.711 -36.680 1.00 30.89 292 LYS A CA 1
ATOM 2239 C C . LYS A 1 292 ? 32.194 -43.118 -35.854 1.00 30.89 292 LYS A C 1
ATOM 2241 O O . LYS A 1 292 ? 31.998 -44.258 -35.455 1.00 30.89 292 LYS A O 1
ATOM 2246 N N . ALA A 1 293 ? 31.254 -42.170 -35.853 1.00 40.03 293 ALA A N 1
ATOM 2247 C CA . ALA A 1 293 ? 29.810 -42.378 -35.796 1.00 40.03 293 ALA A CA 1
ATOM 2248 C C . ALA A 1 293 ? 29.251 -42.997 -37.097 1.00 40.03 293 ALA A C 1
ATOM 2250 O O . ALA A 1 293 ? 29.880 -42.894 -38.156 1.00 40.03 293 ALA A O 1
ATOM 2251 N N . PRO A 1 294 ? 28.005 -43.499 -37.052 1.00 44.81 294 PRO A N 1
ATOM 2252 C CA . PRO A 1 294 ? 27.087 -43.286 -38.163 1.00 44.81 294 PRO A CA 1
ATOM 2253 C C . PRO A 1 294 ? 25.720 -42.756 -37.696 1.00 44.81 294 PRO A C 1
ATOM 2255 O O . PRO A 1 294 ? 25.101 -43.289 -36.777 1.00 44.81 294 PRO A O 1
ATOM 2258 N N . ILE A 1 295 ? 25.226 -41.740 -38.403 1.00 38.94 295 ILE A N 1
ATOM 2259 C CA . ILE A 1 295 ? 23.794 -41.468 -38.577 1.00 38.94 295 ILE A CA 1
ATOM 2260 C C . ILE A 1 295 ? 23.477 -41.849 -40.032 1.00 38.94 295 ILE A C 1
ATOM 2262 O O . ILE A 1 295 ? 24.322 -41.653 -40.907 1.00 38.94 295 ILE A O 1
ATOM 2266 N N . ARG A 1 296 ? 22.314 -42.474 -40.246 1.00 44.31 296 ARG A N 1
ATOM 2267 C CA . ARG A 1 296 ? 21.787 -42.876 -41.561 1.00 44.31 296 ARG A CA 1
ATOM 2268 C C . ARG A 1 296 ? 21.523 -41.691 -42.480 1.00 44.31 296 ARG A C 1
ATOM 2270 O O . ARG A 1 296 ? 21.113 -40.635 -41.953 1.00 44.31 296 ARG A O 1
#

Secondary structure (DSSP, 8-state):
---SSSSSSS--------EEEE-SBTTTEE-HHHHHHHHHHHHHHHHSS---SHHHHHHBTB-HHHHHGGGSSHHHHHHHHHHHHHHHHHHHHHH-EEPTTHHHHHHHHHHTT-EEEEE-SS-HHHHHHHHHTTTGGGG-SEEE-TTSSSS-TTSSHHHHHHHHHTTS-GGGEEEEESSHHHHHHHHHHT-EEEEESSSSS-HHHHHTT--SEEESSGGGHHHHHHHHHHS---SSS---S-----HHHHHHHHHHHHHHHHHHHHHHHHHSSSSS--------------------

Solvent-accessible surface area (backbone atoms only — not comparable to full-atom values): 16872 Å² total; per-residue (Å²): 142,89,87,74,87,81,81,83,81,84,87,78,78,76,66,58,56,47,34,39,36,28,30,42,85,27,55,55,28,47,36,66,68,48,56,52,53,14,47,45,51,14,28,30,69,71,72,72,42,67,66,81,56,68,66,51,66,72,37,57,57,40,38,61,60,69,46,31,46,80,78,43,54,74,68,52,9,50,51,33,41,52,42,20,52,53,44,37,66,75,42,45,90,82,57,61,42,68,47,80,53,39,67,62,31,54,51,50,34,47,75,72,63,44,47,35,29,36,43,31,39,47,47,42,74,60,48,51,51,59,32,54,78,69,63,48,52,82,69,40,83,45,78,38,21,32,76,76,42,96,49,44,51,46,42,24,57,45,55,43,52,47,23,46,75,66,76,39,57,26,62,20,21,38,29,39,23,28,29,55,37,45,30,43,14,18,55,67,40,50,19,45,16,32,33,34,53,75,27,80,42,62,49,67,64,33,54,75,53,64,41,80,43,76,38,74,48,49,68,50,44,48,64,51,51,51,56,58,42,69,53,78,79,70,97,58,102,63,91,86,66,82,75,75,71,52,70,71,52,50,49,55,56,50,53,52,54,52,50,50,58,53,51,56,51,56,55,55,62,59,65,74,74,70,83,83,86,90,87,88,84,79,92,83,87,88,82,89,84,88,87,84,86,84,81,134